Protein AF-A0A0L0TBM6-F1 (afdb_monomer_lite)

InterPro domains:
  IPR032675 Leucine-rich repeat domain superfamily [G3DSA:3.80.10.10] (43-243)

Structure (mmCIF, N/CA/C/O backbone):
data_AF-A0A0L0TBM6-F1
#
_entry.id   AF-A0A0L0TBM6-F1
#
loop_
_atom_site.group_PDB
_atom_site.id
_atom_site.type_symbol
_atom_site.label_atom_id
_atom_site.label_alt_id
_atom_site.label_comp_id
_atom_site.label_asym_id
_atom_site.label_entity_id
_atom_site.label_seq_id
_atom_site.pdbx_PDB_ins_code
_atom_site.Cartn_x
_atom_site.Cartn_y
_atom_site.Cartn_z
_atom_site.occupancy
_atom_site.B_iso_or_equiv
_atom_site.auth_seq_id
_atom_site.auth_comp_id
_atom_site.auth_asym_id
_atom_site.auth_atom_id
_atom_site.pdbx_PDB_model_num
ATOM 1 N N . MET A 1 1 ? 2.563 -22.686 -12.758 1.00 48.41 1 MET A N 1
ATOM 2 C CA . MET A 1 1 ? 3.493 -21.712 -12.159 1.00 48.41 1 MET A CA 1
ATOM 3 C C . MET A 1 1 ? 4.861 -22.363 -12.140 1.00 48.41 1 MET A C 1
ATOM 5 O O . MET A 1 1 ? 4.986 -23.425 -11.545 1.00 48.41 1 MET A O 1
ATOM 9 N N . LEU A 1 2 ? 5.821 -21.807 -12.873 1.00 51.22 2 LEU A N 1
ATOM 10 C CA . LEU A 1 2 ? 7.227 -22.203 -12.790 1.00 51.22 2 LEU A CA 1
ATOM 11 C C . LEU A 1 2 ? 7.949 -21.110 -12.002 1.00 51.22 2 LEU A C 1
ATOM 13 O O . LEU A 1 2 ? 7.733 -19.932 -12.288 1.00 51.22 2 LEU A O 1
ATOM 17 N N . VAL A 1 3 ? 8.743 -21.514 -11.013 1.00 52.44 3 VAL A N 1
ATOM 18 C CA . VAL A 1 3 ? 9.575 -20.626 -10.197 1.00 52.44 3 VAL A CA 1
ATOM 19 C C . VAL A 1 3 ? 11.022 -21.005 -10.469 1.00 52.44 3 VAL A C 1
ATOM 21 O O . VAL A 1 3 ? 11.390 -22.169 -10.312 1.00 52.44 3 VAL A O 1
ATOM 24 N N . PHE A 1 4 ? 11.818 -20.034 -10.903 1.00 52.41 4 PHE A N 1
ATOM 25 C CA . PHE A 1 4 ? 13.262 -20.178 -11.045 1.00 52.41 4 PHE A CA 1
ATOM 26 C C . PHE A 1 4 ? 13.942 -19.273 -10.022 1.00 52.41 4 PHE A C 1
ATOM 28 O O . PHE A 1 4 ? 13.720 -18.063 -10.040 1.00 52.41 4 PHE A O 1
ATOM 35 N N . GLU A 1 5 ? 14.759 -19.867 -9.155 1.00 48.47 5 GLU A N 1
ATOM 36 C CA . GLU A 1 5 ? 15.674 -19.161 -8.257 1.00 48.47 5 GLU A CA 1
ATOM 37 C C . GLU A 1 5 ? 17.084 -19.311 -8.830 1.00 48.47 5 GLU A C 1
ATOM 39 O O . GLU A 1 5 ? 17.625 -20.415 -8.882 1.00 48.47 5 GLU A O 1
ATOM 44 N N . TYR A 1 6 ? 17.655 -18.219 -9.338 1.00 51.78 6 TYR A N 1
ATOM 45 C CA . TYR A 1 6 ? 19.003 -18.208 -9.905 1.00 51.78 6 TYR A CA 1
ATOM 46 C C . TYR A 1 6 ? 19.791 -17.007 -9.387 1.00 51.78 6 TYR A C 1
ATOM 48 O O . TYR A 1 6 ? 19.304 -15.879 -9.394 1.00 51.78 6 TYR A O 1
ATOM 56 N N . CYS A 1 7 ? 21.046 -17.262 -9.015 1.00 46.84 7 CYS A N 1
ATOM 57 C CA . CYS A 1 7 ? 21.982 -16.257 -8.501 1.00 46.84 7 CYS A CA 1
ATOM 58 C C . CYS A 1 7 ? 22.662 -15.414 -9.600 1.00 46.84 7 CYS A C 1
ATOM 60 O O . CYS A 1 7 ? 23.565 -14.634 -9.315 1.00 46.84 7 CYS A O 1
ATOM 62 N N . SER A 1 8 ? 22.319 -15.619 -10.879 1.00 56.88 8 SER A N 1
ATOM 63 C CA . SER A 1 8 ? 22.890 -14.858 -11.996 1.00 56.88 8 SER A CA 1
ATOM 64 C C . SER A 1 8 ? 21.999 -14.917 -13.237 1.00 56.88 8 SER A C 1
ATOM 66 O O . SER A 1 8 ? 21.411 -15.953 -13.543 1.00 56.88 8 SER A O 1
ATOM 68 N N . ILE A 1 9 ? 21.964 -13.820 -14.002 1.00 59.25 9 ILE A N 1
ATOM 69 C CA . ILE A 1 9 ? 21.277 -13.730 -15.305 1.00 59.25 9 ILE A CA 1
ATOM 70 C C . ILE A 1 9 ? 21.987 -14.573 -16.377 1.00 59.25 9 ILE A C 1
ATOM 72 O O . ILE A 1 9 ? 21.381 -14.963 -17.377 1.00 59.25 9 ILE A O 1
ATOM 76 N N . LYS A 1 10 ? 23.266 -14.913 -16.169 1.00 60.34 10 LYS A N 1
ATOM 77 C CA . LYS A 1 10 ? 24.057 -15.704 -17.115 1.00 60.34 10 LYS A CA 1
ATOM 78 C C . LYS A 1 10 ? 23.484 -17.118 -17.266 1.00 60.34 10 LYS A C 1
ATOM 80 O O . LYS A 1 10 ? 23.507 -17.905 -16.325 1.00 60.34 10 LYS A O 1
ATOM 85 N N . GLY A 1 11 ? 23.028 -17.455 -18.474 1.00 62.00 11 GLY A N 1
ATOM 86 C CA . GLY A 1 11 ? 22.450 -18.761 -18.801 1.00 62.00 11 GLY A CA 1
ATOM 87 C C . GLY A 1 11 ? 20.940 -18.857 -18.567 1.00 62.00 11 GLY A C 1
ATOM 88 O O . GLY A 1 11 ? 20.341 -19.855 -18.966 1.00 62.00 11 GLY A O 1
ATOM 89 N N . MET A 1 12 ? 20.306 -17.832 -17.984 1.00 70.31 12 MET A N 1
ATOM 90 C CA . MET A 1 12 ? 18.846 -17.777 -17.873 1.00 70.31 12 MET A CA 1
ATOM 91 C C . MET A 1 12 ? 18.194 -17.648 -19.256 1.00 70.31 12 MET A C 1
ATOM 93 O O . MET A 1 12 ? 17.158 -18.248 -19.509 1.00 70.31 12 MET A O 1
ATOM 97 N N . ASP A 1 13 ? 18.830 -16.936 -20.183 1.00 65.06 13 ASP A N 1
ATOM 98 C CA . ASP A 1 13 ? 18.429 -16.850 -21.589 1.00 65.06 13 ASP A CA 1
ATOM 99 C C . ASP A 1 13 ? 18.342 -18.234 -22.262 1.00 65.06 13 ASP A C 1
ATOM 101 O O . ASP A 1 13 ? 17.393 -18.519 -22.995 1.00 65.06 13 ASP A O 1
ATOM 105 N N . LEU A 1 14 ? 19.280 -19.136 -21.953 1.00 68.50 14 LEU A N 1
ATOM 106 C CA . LEU A 1 14 ? 19.265 -20.517 -22.442 1.00 68.50 14 LEU A CA 1
ATOM 107 C C . LEU A 1 14 ? 18.136 -21.337 -21.807 1.00 68.50 14 LEU A C 1
ATOM 109 O O . LEU A 1 14 ? 17.474 -22.106 -22.506 1.00 68.50 14 LEU A O 1
ATOM 113 N N . VAL A 1 15 ? 17.890 -21.161 -20.504 1.00 71.81 15 VAL A N 1
ATOM 114 C CA . VAL A 1 15 ? 16.772 -21.811 -19.794 1.00 71.81 15 VAL A CA 1
ATOM 115 C C . VAL A 1 15 ? 15.441 -21.374 -20.401 1.00 71.81 15 VAL A C 1
ATOM 117 O O . VAL A 1 15 ? 14.616 -22.214 -20.753 1.00 71.81 15 VAL A O 1
ATOM 120 N N . MET A 1 16 ? 15.259 -20.070 -20.598 1.00 71.69 16 MET A N 1
ATOM 121 C CA . MET A 1 16 ? 14.070 -19.483 -21.213 1.00 71.69 16 MET A CA 1
ATOM 122 C C . MET A 1 16 ? 13.870 -19.948 -22.654 1.00 71.69 16 MET A C 1
ATOM 124 O O . MET A 1 16 ? 12.756 -20.301 -23.038 1.00 71.69 16 MET A O 1
ATOM 128 N N . ALA A 1 17 ? 14.946 -20.022 -23.441 1.00 69.81 17 ALA A N 1
ATOM 129 C CA . ALA A 1 17 ? 14.896 -20.538 -24.805 1.00 69.81 17 ALA A CA 1
ATOM 130 C C . ALA A 1 17 ? 14.509 -22.027 -24.867 1.00 69.81 17 ALA A C 1
ATOM 132 O O . ALA A 1 17 ? 13.916 -22.458 -25.860 1.00 69.81 17 ALA A O 1
ATOM 133 N N . ALA A 1 18 ? 14.830 -22.800 -23.824 1.00 74.50 18 ALA A N 1
ATOM 134 C CA . ALA A 1 18 ? 14.464 -24.207 -23.695 1.00 74.50 18 ALA A CA 1
ATOM 135 C C . ALA A 1 18 ? 13.024 -24.421 -23.194 1.00 74.50 18 ALA A C 1
ATOM 137 O O . ALA A 1 18 ? 12.505 -25.537 -23.301 1.00 74.50 18 ALA A O 1
ATOM 138 N N . LEU A 1 19 ? 12.357 -23.383 -22.670 1.00 71.69 19 LEU A N 1
ATOM 139 C CA . LEU A 1 19 ? 10.965 -23.493 -22.247 1.00 71.69 19 LEU A CA 1
ATOM 140 C C . LEU A 1 19 ? 10.043 -23.732 -23.454 1.00 71.69 19 LEU A C 1
ATOM 142 O O . LEU A 1 19 ? 10.207 -23.108 -24.511 1.00 71.69 19 LEU A O 1
ATOM 146 N N . PRO A 1 20 ? 9.021 -24.597 -23.315 1.00 65.25 20 PRO A N 1
ATOM 147 C CA . PRO A 1 20 ? 8.015 -24.762 -24.350 1.00 65.25 20 PRO A CA 1
ATOM 148 C C . PRO A 1 20 ? 7.357 -23.424 -24.694 1.00 65.25 20 PRO A C 1
ATOM 150 O O . PRO A 1 20 ? 6.935 -22.669 -23.819 1.00 65.25 20 PRO A O 1
ATOM 153 N N . ARG A 1 21 ? 7.229 -23.148 -25.996 1.00 67.88 21 ARG A N 1
ATOM 154 C CA . ARG A 1 21 ? 6.683 -21.879 -26.511 1.00 67.88 21 ARG A CA 1
ATOM 155 C C . ARG A 1 21 ? 5.186 -21.683 -26.227 1.00 67.88 21 ARG A C 1
ATOM 157 O O . ARG A 1 21 ? 4.653 -20.617 -26.515 1.00 67.88 21 ARG A O 1
ATOM 164 N N . LEU A 1 22 ? 4.514 -22.719 -25.726 1.00 63.31 22 LEU A N 1
ATOM 165 C CA . LEU A 1 22 ? 3.082 -22.779 -25.459 1.00 63.31 22 LEU A CA 1
ATOM 166 C C . LEU A 1 22 ? 2.844 -23.445 -24.098 1.00 63.31 22 LEU A C 1
ATOM 168 O O . LEU A 1 22 ? 3.589 -24.341 -23.707 1.00 63.31 22 LEU A O 1
ATOM 172 N N . GLY A 1 23 ? 1.769 -23.046 -23.412 1.00 61.91 23 GLY A N 1
ATOM 173 C CA . GLY A 1 23 ? 1.310 -23.687 -22.172 1.00 61.91 23 GLY A CA 1
ATOM 174 C C . GLY A 1 23 ? 1.708 -22.986 -20.868 1.00 61.91 23 GLY A C 1
ATOM 175 O O . GLY A 1 23 ? 1.281 -23.431 -19.806 1.00 61.91 23 GLY A O 1
ATOM 176 N N . PHE A 1 24 ? 2.450 -21.872 -20.929 1.00 63.72 24 PHE A N 1
ATOM 177 C CA . PHE A 1 24 ? 2.875 -21.101 -19.750 1.00 63.72 24 PHE A CA 1
ATOM 178 C C . PHE A 1 24 ? 2.428 -19.634 -19.842 1.00 63.72 24 PHE A C 1
ATOM 180 O O . PHE A 1 24 ? 3.189 -18.801 -20.332 1.00 63.72 24 PHE A O 1
ATOM 187 N N . PRO A 1 25 ? 1.201 -19.304 -19.391 1.00 57.47 25 PRO A N 1
ATOM 188 C CA . PRO A 1 25 ? 0.717 -17.922 -19.380 1.00 57.47 25 PRO A CA 1
ATOM 189 C C . PRO A 1 25 ? 1.384 -17.055 -18.300 1.00 57.47 25 PRO A C 1
ATOM 191 O O . PRO A 1 25 ? 1.466 -15.842 -18.457 1.00 57.47 25 PRO A O 1
ATOM 194 N N . TYR A 1 26 ? 1.908 -17.667 -17.232 1.00 59.25 26 TYR A N 1
ATOM 195 C CA . TYR A 1 26 ? 2.520 -16.970 -16.097 1.00 59.25 26 TYR A CA 1
ATOM 196 C C . TYR A 1 26 ? 3.914 -17.520 -15.813 1.00 59.25 26 TYR A C 1
ATOM 198 O O . TYR A 1 26 ? 4.077 -18.740 -15.672 1.00 59.25 26 TYR A O 1
ATOM 206 N N . LEU A 1 27 ? 4.890 -16.625 -15.676 1.00 64.44 27 LEU A N 1
ATOM 207 C CA . LEU A 1 27 ? 6.264 -16.965 -15.337 1.00 64.44 27 LEU A CA 1
ATOM 208 C C . LEU A 1 27 ? 6.744 -16.105 -14.166 1.00 64.44 27 LEU A C 1
ATOM 210 O O . LEU A 1 27 ? 6.688 -14.880 -14.220 1.00 64.44 27 LEU A O 1
ATOM 214 N N . HIS A 1 28 ? 7.217 -16.759 -13.108 1.00 60.81 28 HIS A N 1
ATOM 215 C CA . HIS A 1 28 ? 7.791 -16.086 -11.950 1.00 60.81 28 HIS A CA 1
ATOM 216 C C . HIS A 1 28 ? 9.311 -16.240 -11.992 1.00 60.81 28 HIS A C 1
ATOM 218 O O . HIS A 1 28 ? 9.820 -17.365 -11.983 1.00 60.81 28 HIS A O 1
ATOM 224 N N . LEU A 1 29 ? 10.029 -15.121 -12.054 1.00 63.00 29 LEU A N 1
ATOM 225 C CA . LEU A 1 29 ? 11.472 -15.099 -12.240 1.00 63.00 29 LEU A CA 1
ATOM 226 C C . LEU A 1 29 ? 12.130 -14.378 -11.064 1.00 63.00 29 LEU A C 1
ATOM 228 O O . LEU A 1 29 ? 12.030 -13.163 -10.933 1.00 63.00 29 LEU A O 1
ATOM 232 N N . VAL A 1 30 ? 12.840 -15.110 -10.214 1.00 59.47 30 VAL A N 1
ATOM 233 C CA . VAL A 1 30 ? 13.646 -14.480 -9.166 1.00 59.47 30 VAL A CA 1
ATOM 234 C C . VAL A 1 30 ? 15.040 -14.258 -9.740 1.00 59.47 30 VAL A C 1
ATOM 236 O O . VAL A 1 30 ? 15.754 -15.2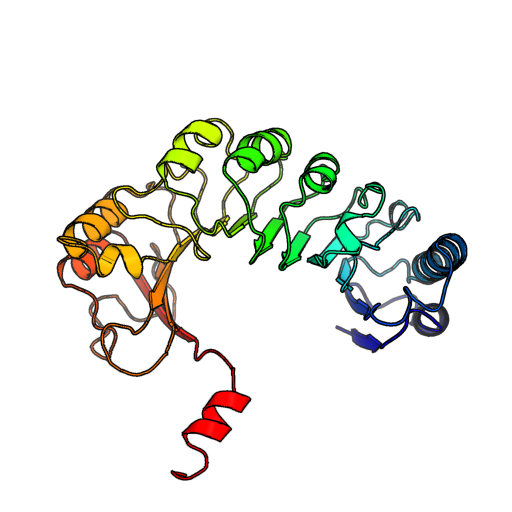23 -10.020 1.00 59.47 30 VAL A O 1
ATOM 239 N N . LEU A 1 31 ? 15.401 -12.994 -9.978 1.00 61.19 31 LEU A N 1
ATOM 240 C CA . LEU A 1 31 ? 16.713 -12.610 -10.494 1.00 61.19 31 LEU A CA 1
ATOM 241 C C . LEU A 1 31 ? 17.537 -11.982 -9.380 1.00 61.19 31 LEU A C 1
ATOM 243 O O . LEU A 1 31 ? 17.470 -10.780 -9.145 1.00 61.19 31 LEU A O 1
ATOM 247 N N . ASP A 1 32 ? 18.368 -12.781 -8.725 1.00 58.16 32 ASP A N 1
ATOM 248 C CA . ASP A 1 32 ? 19.324 -12.205 -7.793 1.00 58.16 32 ASP A CA 1
ATOM 249 C C . ASP A 1 32 ? 20.504 -11.589 -8.569 1.00 58.16 32 ASP A C 1
ATOM 251 O O . ASP A 1 32 ? 21.185 -12.256 -9.354 1.00 58.16 32 ASP A O 1
ATOM 255 N N . THR A 1 33 ? 20.701 -10.279 -8.403 1.00 58.31 33 THR A N 1
ATOM 256 C CA . THR A 1 33 ? 21.711 -9.490 -9.124 1.00 58.31 33 THR A CA 1
ATOM 257 C C . THR A 1 33 ? 22.875 -9.043 -8.239 1.00 58.31 33 THR A C 1
ATOM 259 O O . THR A 1 33 ? 23.639 -8.174 -8.666 1.00 58.31 33 THR A O 1
ATOM 262 N N . PHE A 1 34 ? 23.011 -9.587 -7.022 1.00 54.38 34 PHE A N 1
ATOM 263 C CA . PHE A 1 34 ? 23.975 -9.126 -6.011 1.00 54.38 34 PHE A CA 1
ATOM 264 C C . PHE A 1 34 ? 25.426 -9.055 -6.531 1.00 54.38 34 PHE A C 1
ATOM 266 O O . PHE A 1 34 ? 26.105 -8.047 -6.346 1.00 54.38 34 PHE A O 1
ATOM 273 N N . ASP A 1 35 ? 25.867 -10.073 -7.276 1.00 51.31 35 ASP A N 1
ATOM 274 C CA . ASP A 1 35 ? 27.268 -10.231 -7.706 1.00 51.31 35 ASP A CA 1
ATOM 275 C C . ASP A 1 35 ? 27.592 -9.634 -9.091 1.00 51.31 35 ASP A C 1
ATOM 277 O O . ASP A 1 35 ? 28.742 -9.660 -9.545 1.00 51.31 35 ASP A O 1
ATOM 281 N N . MET A 1 36 ? 26.597 -9.094 -9.807 1.00 53.69 36 MET A N 1
ATOM 282 C CA . MET A 1 36 ? 26.816 -8.593 -11.171 1.00 53.69 36 MET A CA 1
ATOM 283 C C . MET A 1 36 ? 27.434 -7.195 -11.223 1.00 53.69 36 MET A C 1
ATOM 285 O O . MET A 1 36 ? 28.090 -6.870 -12.214 1.00 53.69 36 MET A O 1
ATOM 289 N N . GLN A 1 37 ? 27.290 -6.392 -10.164 1.00 53.28 37 GLN A N 1
ATOM 290 C CA . GLN A 1 37 ? 27.812 -5.021 -10.138 1.00 53.28 37 GLN A CA 1
ATOM 291 C C . GLN A 1 37 ? 29.340 -4.950 -10.182 1.00 53.28 37 GLN A C 1
ATOM 293 O O . GLN A 1 37 ? 29.884 -4.055 -10.824 1.00 53.28 37 GLN A O 1
ATOM 298 N N . ASP A 1 38 ? 30.022 -5.890 -9.531 1.00 53.97 38 ASP A N 1
ATOM 299 C CA . ASP A 1 38 ? 31.486 -5.895 -9.471 1.00 53.97 38 ASP A CA 1
ATOM 300 C C . ASP A 1 38 ? 32.115 -6.678 -10.642 1.00 53.97 38 ASP A C 1
ATOM 302 O O . ASP A 1 38 ? 33.328 -6.623 -10.848 1.00 53.97 38 ASP A O 1
ATOM 306 N N . SER A 1 39 ? 31.293 -7.377 -11.436 1.00 58.78 39 SER A N 1
ATOM 307 C CA . SER A 1 39 ? 31.748 -8.367 -12.423 1.00 58.78 39 SER A CA 1
ATOM 308 C C . SER A 1 39 ? 31.484 -7.994 -13.887 1.00 58.78 39 SER A C 1
ATOM 310 O O . SER A 1 39 ? 32.106 -8.590 -14.766 1.00 58.78 39 SER A O 1
ATOM 312 N N . PHE A 1 40 ? 30.582 -7.044 -14.172 1.00 62.25 40 PHE A N 1
ATOM 313 C CA . PHE A 1 40 ? 30.169 -6.696 -15.541 1.00 62.25 40 PHE A CA 1
ATOM 314 C C . PHE A 1 40 ? 29.997 -5.189 -15.736 1.00 62.25 40 PHE A C 1
ATOM 316 O O . PHE A 1 40 ? 29.489 -4.487 -14.861 1.00 62.25 40 PHE A O 1
ATOM 323 N N . THR A 1 41 ? 30.355 -4.691 -16.917 1.00 66.88 41 THR A N 1
ATOM 324 C CA . THR A 1 41 ? 30.067 -3.313 -17.342 1.00 66.88 41 THR A CA 1
ATOM 325 C C . THR A 1 41 ? 28.567 -3.095 -17.585 1.00 66.88 41 THR A C 1
ATOM 327 O O . THR A 1 41 ? 27.820 -4.041 -17.826 1.00 66.88 41 THR A O 1
ATOM 330 N N . ILE A 1 42 ? 28.112 -1.834 -17.577 1.00 64.12 42 ILE A N 1
ATOM 331 C CA . ILE A 1 42 ? 26.711 -1.468 -17.883 1.00 64.12 42 ILE A CA 1
ATOM 332 C C . ILE A 1 42 ? 26.278 -2.017 -19.254 1.00 64.12 42 ILE A C 1
ATOM 334 O O . ILE A 1 42 ? 25.168 -2.515 -19.403 1.00 64.12 42 ILE A O 1
ATOM 338 N N . GLU A 1 43 ? 27.168 -1.955 -20.244 1.00 64.75 43 GLU A N 1
ATOM 339 C CA . GLU A 1 43 ? 26.913 -2.404 -21.618 1.00 64.75 43 GLU A CA 1
ATOM 340 C C . GLU A 1 43 ? 26.750 -3.929 -21.706 1.00 64.75 43 GLU A C 1
ATOM 342 O O . GLU A 1 43 ? 25.866 -4.423 -22.406 1.00 64.75 43 GLU A O 1
ATOM 347 N N . GLU A 1 44 ? 27.563 -4.684 -20.962 1.00 67.81 44 GLU A N 1
ATOM 348 C CA . GLU A 1 44 ? 27.437 -6.142 -20.859 1.00 67.81 44 GLU A CA 1
ATOM 349 C C . GLU A 1 44 ? 26.138 -6.544 -20.155 1.00 67.81 44 GLU A C 1
ATOM 351 O O . GLU A 1 44 ? 25.451 -7.463 -20.603 1.00 67.81 44 GLU A O 1
ATOM 356 N N . GLN A 1 45 ? 25.760 -5.822 -19.099 1.00 63.94 45 GLN A N 1
ATOM 357 C CA . GLN A 1 45 ? 24.500 -6.045 -18.389 1.00 63.94 45 GLN A CA 1
ATOM 358 C C . GLN A 1 45 ? 23.287 -5.753 -19.292 1.00 63.94 45 GLN A C 1
ATOM 360 O O . GLN A 1 45 ? 22.374 -6.579 -19.377 1.00 63.94 45 GLN A O 1
ATOM 365 N N . ASP A 1 46 ? 23.302 -4.642 -20.039 1.00 64.12 46 ASP A N 1
ATOM 366 C CA . ASP A 1 46 ? 22.260 -4.299 -21.018 1.00 64.12 46 ASP A CA 1
ATOM 367 C C . ASP A 1 46 ? 22.124 -5.388 -22.101 1.00 64.12 46 ASP A C 1
ATOM 369 O O . ASP A 1 46 ? 21.011 -5.793 -22.455 1.00 64.12 46 ASP A O 1
ATOM 373 N N . ALA A 1 47 ? 23.248 -5.914 -22.600 1.00 68.12 47 ALA A N 1
ATOM 374 C CA . ALA A 1 47 ? 23.256 -6.985 -23.593 1.00 68.12 47 ALA A CA 1
ATOM 375 C C . ALA A 1 47 ? 22.686 -8.307 -23.046 1.00 68.12 47 ALA A C 1
ATOM 377 O O . ALA A 1 47 ? 21.892 -8.960 -23.730 1.00 68.12 47 ALA A O 1
ATOM 378 N N . MET A 1 48 ? 23.035 -8.687 -21.813 1.00 71.12 48 MET A N 1
ATOM 379 C CA . MET A 1 48 ? 22.493 -9.882 -21.153 1.00 71.12 48 MET A CA 1
ATOM 380 C C . MET A 1 48 ? 20.977 -9.776 -20.945 1.00 71.12 48 MET A C 1
ATOM 382 O O . MET A 1 48 ? 20.242 -10.729 -21.208 1.00 71.12 48 MET A O 1
ATOM 386 N N . MET A 1 49 ? 20.484 -8.598 -20.558 1.00 68.00 49 MET A N 1
ATOM 387 C CA . MET A 1 49 ? 19.046 -8.350 -20.424 1.00 68.00 49 MET A CA 1
ATOM 388 C C . MET A 1 49 ? 18.318 -8.373 -21.763 1.00 68.00 49 MET A C 1
ATOM 390 O O . MET A 1 49 ? 17.205 -8.895 -21.850 1.00 68.00 49 MET A O 1
ATOM 394 N N . ALA A 1 50 ? 18.942 -7.849 -22.820 1.00 66.50 50 ALA A N 1
ATOM 395 C CA . ALA A 1 50 ? 18.405 -7.929 -24.174 1.00 66.50 50 ALA A CA 1
ATOM 396 C C . ALA A 1 50 ? 18.237 -9.375 -24.641 1.00 66.50 50 ALA A C 1
ATOM 398 O O . ALA A 1 50 ? 17.202 -9.734 -25.206 1.00 66.50 50 ALA A O 1
ATOM 399 N N . GLN A 1 51 ? 19.225 -10.220 -24.363 1.00 70.81 51 GLN A N 1
ATOM 400 C CA . GLN A 1 51 ? 19.160 -11.647 -24.664 1.00 70.81 51 GLN A CA 1
ATOM 401 C C . GLN A 1 51 ? 18.059 -12.344 -23.861 1.00 70.81 51 GLN A C 1
ATOM 403 O O . GLN A 1 51 ? 17.247 -13.063 -24.445 1.00 70.81 51 GLN A O 1
ATOM 408 N N . LEU A 1 52 ? 17.964 -12.062 -22.559 1.00 73.19 52 LEU A N 1
ATOM 409 C CA . LEU A 1 52 ? 16.916 -12.611 -21.704 1.00 73.19 52 LEU A CA 1
ATOM 410 C C . LEU A 1 52 ? 15.514 -12.216 -22.194 1.00 73.19 52 LEU A C 1
ATOM 412 O O . LEU A 1 52 ? 14.660 -13.083 -22.367 1.00 73.19 52 LEU A O 1
ATOM 416 N N . ALA A 1 53 ? 15.281 -10.938 -22.493 1.00 69.88 53 ALA A N 1
ATOM 417 C CA . ALA A 1 53 ? 13.993 -10.467 -22.999 1.00 69.88 53 ALA A CA 1
ATOM 418 C C . ALA A 1 53 ? 13.600 -11.155 -24.318 1.00 69.88 53 ALA A C 1
ATOM 420 O O . ALA A 1 53 ? 12.465 -11.603 -24.466 1.00 69.88 53 ALA A O 1
ATOM 421 N N . ASN A 1 54 ? 14.547 -11.306 -25.250 1.00 69.38 54 ASN A N 1
ATOM 422 C CA . ASN A 1 54 ? 14.315 -11.980 -26.532 1.00 69.38 54 ASN A CA 1
ATOM 423 C C . ASN A 1 54 ? 14.082 -13.495 -26.392 1.00 69.38 54 ASN A C 1
ATOM 425 O O . ASN A 1 54 ? 13.482 -14.119 -27.269 1.00 69.38 54 ASN A O 1
ATOM 429 N N . SER A 1 55 ? 14.566 -14.103 -25.309 1.00 72.00 55 SER A N 1
ATOM 430 C CA . SER A 1 55 ? 14.393 -15.533 -25.045 1.00 72.00 55 SER A CA 1
ATOM 431 C C . SER A 1 55 ? 13.014 -15.890 -24.474 1.00 72.00 55 SER A C 1
ATOM 433 O O . SER A 1 55 ? 12.620 -17.056 -24.545 1.00 72.00 55 SER A O 1
ATOM 435 N N . LEU A 1 56 ? 12.255 -14.907 -23.971 1.00 72.12 56 LEU A N 1
ATOM 436 C CA . LEU A 1 56 ? 10.939 -15.132 -23.374 1.00 72.12 56 LEU A CA 1
ATOM 437 C C . LEU A 1 56 ? 9.950 -15.750 -24.384 1.00 72.12 56 LEU A C 1
ATOM 439 O O . LEU A 1 56 ? 9.810 -15.261 -25.511 1.00 72.12 56 LEU A O 1
ATOM 443 N N . PRO A 1 57 ? 9.212 -16.812 -24.010 1.00 67.50 57 PRO A N 1
ATOM 444 C CA . PRO A 1 57 ? 8.141 -17.335 -24.848 1.00 67.50 57 PRO A CA 1
ATOM 445 C C . PRO A 1 57 ? 7.029 -16.297 -25.062 1.00 67.50 57 PRO A C 1
ATOM 447 O O . PRO A 1 57 ? 6.556 -15.687 -24.108 1.00 67.50 57 PRO A O 1
ATOM 450 N N . HIS A 1 58 ? 6.528 -16.160 -26.296 1.00 67.19 58 HIS A N 1
ATOM 451 C CA . HIS A 1 58 ? 5.419 -15.244 -26.612 1.00 67.19 58 HIS A CA 1
ATOM 452 C C . HIS A 1 58 ? 4.117 -15.553 -25.856 1.00 67.19 58 HIS A C 1
ATOM 454 O O . HIS A 1 58 ? 3.239 -14.699 -25.779 1.00 67.19 58 HIS A O 1
ATOM 460 N N . SER A 1 59 ? 3.968 -16.769 -25.322 1.00 63.47 59 SER A N 1
ATOM 461 C CA . SER A 1 59 ? 2.818 -17.146 -24.501 1.00 63.47 59 SER A CA 1
ATOM 462 C C . SER A 1 59 ? 2.864 -16.581 -23.082 1.00 63.47 59 SER A C 1
ATOM 464 O O . SER A 1 59 ? 1.849 -16.666 -22.396 1.00 63.47 59 SER A O 1
ATOM 466 N N . VAL A 1 60 ? 4.010 -16.066 -22.620 1.00 65.62 60 VAL A N 1
ATOM 467 C CA . VAL A 1 60 ? 4.140 -15.488 -21.277 1.00 65.62 60 VAL A CA 1
ATOM 468 C C . VAL A 1 60 ? 3.454 -14.127 -21.259 1.00 65.62 60 VAL A C 1
ATOM 470 O O . VAL A 1 60 ? 3.802 -13.230 -22.023 1.00 65.62 60 VAL A O 1
ATOM 473 N N . GLN A 1 61 ? 2.472 -13.989 -20.374 1.00 63.22 61 GLN A N 1
ATOM 474 C CA . GLN A 1 61 ? 1.660 -12.783 -20.217 1.00 63.22 61 GLN A CA 1
ATOM 475 C C . GLN A 1 61 ? 2.028 -11.995 -18.958 1.00 63.22 61 GLN A C 1
ATOM 477 O O . GLN A 1 61 ? 1.701 -10.819 -18.879 1.00 63.22 61 GLN A O 1
ATOM 482 N N . SER A 1 62 ? 2.724 -12.610 -17.997 1.00 63.84 62 SER A N 1
ATOM 483 C CA . SER A 1 62 ? 3.141 -11.966 -16.748 1.00 63.84 62 SER A CA 1
ATOM 484 C C . SER A 1 62 ? 4.553 -12.385 -16.353 1.00 63.84 62 SER A C 1
ATOM 486 O O . SER A 1 62 ? 4.871 -13.577 -16.420 1.00 63.84 62 SER A O 1
ATOM 488 N N . LEU A 1 63 ? 5.355 -11.417 -15.907 1.00 69.19 63 LEU A N 1
ATOM 489 C CA . LEU A 1 63 ? 6.707 -11.592 -15.383 1.00 69.19 63 LEU A CA 1
ATOM 490 C C . LEU A 1 63 ? 6.829 -10.889 -14.027 1.00 69.19 63 LEU A C 1
ATOM 492 O O . LEU A 1 63 ? 6.734 -9.667 -13.960 1.00 69.19 63 LEU A O 1
ATOM 496 N N . ALA A 1 64 ? 7.073 -11.657 -12.970 1.00 65.81 64 ALA A N 1
ATOM 497 C CA . ALA A 1 64 ? 7.453 -11.115 -11.666 1.00 65.81 64 ALA A CA 1
ATOM 498 C C . ALA A 1 64 ? 8.977 -11.111 -11.536 1.00 65.81 64 ALA A C 1
ATOM 500 O O . ALA A 1 64 ? 9.597 -12.106 -11.919 1.00 65.81 64 ALA A O 1
ATOM 501 N N . VAL A 1 65 ? 9.554 -10.028 -11.008 1.00 68.50 65 VAL A N 1
ATOM 502 C CA . VAL A 1 65 ? 10.996 -9.885 -10.801 1.00 68.50 65 VAL A CA 1
ATOM 503 C C . VAL A 1 65 ? 11.328 -9.310 -9.434 1.00 68.50 65 VAL A C 1
ATOM 505 O O . VAL A 1 65 ? 10.870 -8.232 -9.078 1.00 68.50 65 VAL A O 1
ATOM 508 N N . PHE A 1 66 ? 12.194 -10.001 -8.705 1.00 66.94 66 PHE A N 1
ATOM 509 C CA . PHE A 1 66 ? 12.837 -9.503 -7.493 1.00 66.94 66 PHE A CA 1
ATOM 510 C C . PHE A 1 66 ? 14.276 -9.106 -7.825 1.00 66.94 66 PHE A C 1
ATOM 512 O O . PHE A 1 66 ? 14.945 -9.878 -8.504 1.00 66.94 66 PHE A O 1
ATOM 519 N N . SER A 1 67 ? 14.741 -7.932 -7.387 1.00 65.06 67 SER A N 1
ATOM 520 C CA . SER A 1 67 ? 16.097 -7.438 -7.652 1.00 65.06 67 SER A CA 1
ATOM 521 C C . SER A 1 67 ? 16.652 -6.607 -6.488 1.00 65.06 67 SER A C 1
ATOM 523 O O . SER A 1 67 ? 15.946 -5.824 -5.860 1.00 65.06 67 SER A O 1
ATOM 525 N N . HIS A 1 68 ? 17.958 -6.691 -6.235 1.00 60.34 68 HIS A N 1
ATOM 526 C CA . HIS A 1 68 ? 18.655 -5.820 -5.270 1.00 60.34 68 HIS A CA 1
ATOM 527 C C . HIS A 1 68 ? 19.071 -4.473 -5.865 1.00 60.34 68 HIS A C 1
ATOM 529 O O . HIS A 1 68 ? 19.704 -3.649 -5.211 1.00 60.34 68 HIS A O 1
ATOM 535 N N . THR A 1 69 ? 18.778 -4.273 -7.147 1.00 57.47 69 THR A N 1
ATOM 536 C CA . THR A 1 69 ? 19.148 -3.077 -7.883 1.00 57.47 69 THR A CA 1
ATOM 537 C C . THR A 1 69 ? 18.029 -2.695 -8.844 1.00 57.47 69 THR A C 1
ATOM 539 O O . THR A 1 69 ? 17.364 -3.573 -9.392 1.00 57.47 69 THR A O 1
ATOM 542 N N . ILE A 1 70 ? 17.768 -1.399 -9.061 1.00 52.28 70 ILE A N 1
ATOM 543 C CA . ILE A 1 70 ? 16.769 -0.983 -10.063 1.00 52.28 70 ILE A CA 1
ATOM 544 C C . ILE A 1 70 ? 17.351 -1.257 -11.457 1.00 52.28 70 ILE A C 1
ATOM 546 O O . ILE A 1 70 ? 17.918 -0.376 -12.097 1.00 52.28 70 ILE A O 1
ATOM 550 N N . TRP A 1 71 ? 17.255 -2.504 -11.907 1.00 57.50 71 TRP A N 1
ATOM 551 C CA . TRP A 1 71 ? 17.731 -2.96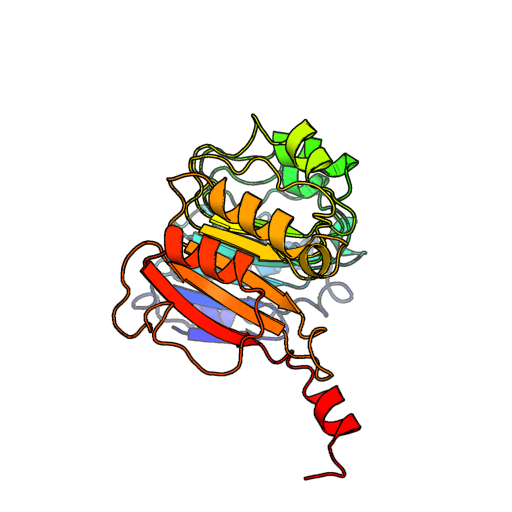0 -13.206 1.00 57.50 71 TRP A CA 1
ATOM 552 C C . TRP A 1 71 ? 16.697 -3.892 -13.816 1.00 57.50 71 TRP A C 1
ATOM 554 O O . TRP A 1 71 ? 16.841 -5.106 -13.784 1.00 57.50 71 TRP A O 1
ATOM 564 N N . LEU A 1 72 ? 15.649 -3.308 -14.393 1.00 50.56 72 LEU A N 1
ATOM 565 C CA . LEU A 1 72 ? 14.903 -3.893 -15.508 1.00 50.56 72 LEU A CA 1
ATOM 566 C C . LEU A 1 72 ? 14.466 -2.767 -16.458 1.00 50.56 72 LEU A C 1
ATOM 568 O O . LEU A 1 72 ? 14.084 -1.696 -15.994 1.00 50.56 72 LEU A O 1
ATOM 572 N N . PRO A 1 73 ? 14.598 -2.963 -17.783 1.00 49.06 73 PRO A N 1
ATOM 573 C CA . PRO A 1 73 ? 15.758 -2.456 -18.522 1.00 49.06 73 PRO A CA 1
ATOM 574 C C . PRO A 1 73 ? 15.373 -1.544 -19.699 1.00 49.06 73 PRO A C 1
ATOM 576 O O . PRO A 1 73 ? 14.231 -1.521 -20.150 1.00 49.06 73 PRO A O 1
ATOM 579 N N . ARG A 1 74 ? 16.383 -0.900 -20.301 1.00 46.72 74 ARG A N 1
ATOM 580 C CA . ARG A 1 74 ? 16.363 -0.215 -21.616 1.00 46.72 74 ARG A CA 1
ATOM 581 C C . ARG A 1 74 ? 15.987 -1.114 -22.817 1.00 46.72 74 ARG A C 1
ATOM 583 O O . ARG A 1 74 ? 16.252 -0.768 -23.965 1.00 46.72 74 ARG A O 1
ATOM 590 N N . VAL A 1 75 ? 15.398 -2.280 -22.585 1.00 39.94 75 VAL A N 1
ATOM 591 C CA . VAL A 1 75 ? 15.207 -3.344 -23.572 1.00 39.94 75 VAL A CA 1
ATOM 592 C C . VAL A 1 75 ? 13.713 -3.542 -23.824 1.00 39.94 75 VAL A C 1
ATOM 594 O O . VAL A 1 75 ? 12.932 -3.517 -22.871 1.00 39.94 75 VAL A O 1
ATOM 597 N N . PRO A 1 76 ? 13.280 -3.783 -25.075 1.00 41.97 76 PRO A N 1
ATOM 598 C CA . PRO A 1 76 ? 11.878 -3.931 -25.415 1.00 41.97 76 PRO A CA 1
ATOM 599 C C . PRO A 1 76 ? 11.282 -5.278 -24.957 1.00 41.97 76 PRO A C 1
ATOM 601 O O . PRO A 1 76 ? 10.797 -6.053 -25.776 1.00 41.97 76 PRO A O 1
ATOM 604 N N . LEU A 1 77 ? 11.154 -5.481 -23.637 1.00 45.84 77 LEU A N 1
ATOM 605 C CA . LEU A 1 77 ? 10.013 -6.231 -23.068 1.00 45.84 77 LEU A CA 1
ATOM 606 C C . LEU A 1 77 ? 8.668 -5.594 -23.500 1.00 45.84 77 LEU A C 1
ATOM 608 O O . LEU A 1 77 ? 7.616 -6.213 -23.445 1.00 45.84 77 LEU A O 1
ATOM 612 N N . VAL A 1 78 ? 8.757 -4.360 -24.007 1.00 42.59 78 VAL A N 1
ATOM 613 C CA . VAL A 1 78 ? 7.761 -3.472 -24.618 1.00 42.59 78 VAL A CA 1
ATOM 614 C C . VAL A 1 78 ? 7.048 -4.058 -25.853 1.00 42.59 78 VAL A C 1
ATOM 616 O O . VAL A 1 78 ? 6.054 -3.495 -26.299 1.00 42.59 78 VAL A O 1
ATOM 619 N N . THR A 1 79 ? 7.539 -5.149 -26.454 1.00 46.47 79 THR A N 1
ATOM 620 C CA . THR A 1 79 ? 6.964 -5.687 -27.711 1.00 46.47 79 THR A CA 1
ATOM 621 C C . THR A 1 79 ? 5.986 -6.842 -27.519 1.00 46.47 79 THR A C 1
ATOM 623 O O . THR A 1 79 ? 5.261 -7.192 -28.450 1.00 46.47 79 THR A O 1
ATOM 626 N N . THR A 1 80 ? 5.915 -7.407 -26.319 1.00 51.88 80 THR A N 1
ATOM 627 C CA . THR A 1 80 ? 4.928 -8.418 -25.936 1.00 51.88 80 THR A CA 1
ATOM 628 C C . THR A 1 80 ? 3.918 -7.795 -24.976 1.00 51.88 80 THR A C 1
ATOM 630 O O . THR A 1 80 ? 4.221 -6.847 -24.258 1.00 51.88 80 THR A O 1
ATOM 633 N N . SER A 1 81 ? 2.685 -8.299 -24.962 1.00 59.34 81 SER A N 1
ATOM 634 C CA . SER A 1 81 ? 1.618 -7.900 -24.029 1.00 59.34 81 SER A CA 1
ATOM 635 C C . SER A 1 81 ? 1.899 -8.389 -22.596 1.00 59.34 81 SER A C 1
ATOM 637 O O . SER A 1 81 ? 1.042 -9.011 -21.973 1.00 59.34 81 SER A O 1
ATOM 639 N N . LEU A 1 82 ? 3.133 -8.204 -22.130 1.00 66.12 82 LEU A N 1
ATOM 640 C CA . LEU A 1 82 ? 3.669 -8.725 -20.886 1.00 66.12 82 LEU A CA 1
ATOM 641 C C . LEU A 1 82 ? 3.408 -7.725 -19.758 1.00 66.12 82 LEU A C 1
ATOM 643 O O . LEU A 1 82 ? 3.902 -6.596 -19.785 1.00 66.12 82 LEU A O 1
ATOM 647 N N . THR A 1 83 ? 2.665 -8.167 -18.754 1.00 66.62 83 THR A N 1
ATOM 648 C CA . THR A 1 83 ? 2.512 -7.497 -17.464 1.00 66.62 83 THR A CA 1
ATOM 649 C C . THR A 1 83 ? 3.762 -7.740 -16.620 1.00 66.62 83 THR A C 1
ATOM 651 O O . THR A 1 83 ? 4.221 -8.879 -16.515 1.00 66.62 83 THR A O 1
ATOM 654 N N . ILE A 1 84 ? 4.343 -6.682 -16.054 1.00 69.00 84 ILE A N 1
ATOM 655 C CA . ILE A 1 84 ? 5.567 -6.778 -15.248 1.00 69.00 84 ILE A CA 1
ATOM 656 C C . ILE A 1 84 ? 5.261 -6.347 -13.817 1.00 69.00 84 ILE A C 1
ATOM 658 O O . ILE A 1 84 ? 4.722 -5.258 -13.599 1.00 69.00 84 ILE A O 1
ATOM 662 N N . ASP A 1 85 ? 5.671 -7.189 -12.875 1.00 68.75 85 ASP A N 1
ATOM 663 C CA . ASP A 1 85 ? 5.629 -6.932 -11.441 1.00 68.75 85 ASP A CA 1
ATOM 664 C C . ASP A 1 85 ? 7.061 -6.938 -10.914 1.00 68.75 85 ASP A C 1
ATOM 666 O O . ASP A 1 85 ? 7.825 -7.860 -11.201 1.00 68.75 85 ASP A O 1
ATOM 670 N N . MET A 1 86 ? 7.454 -5.895 -10.188 1.00 72.75 86 MET A N 1
ATOM 671 C CA . MET A 1 86 ? 8.840 -5.704 -9.778 1.00 72.75 86 MET A CA 1
ATOM 672 C C . MET A 1 86 ? 8.947 -5.382 -8.295 1.00 72.75 86 MET A C 1
ATOM 674 O O . MET A 1 86 ? 8.276 -4.480 -7.804 1.00 72.75 86 MET A O 1
ATOM 678 N N . GLU A 1 87 ? 9.853 -6.070 -7.614 1.00 72.50 87 GLU A N 1
ATOM 679 C CA . GLU A 1 87 ? 10.289 -5.779 -6.257 1.00 72.50 87 GLU A CA 1
ATOM 680 C C . GLU A 1 87 ? 11.777 -5.433 -6.261 1.00 72.50 87 GLU A C 1
ATOM 682 O O . GLU A 1 87 ? 12.595 -6.171 -6.811 1.00 72.50 87 GLU A O 1
ATOM 687 N N . VAL A 1 88 ? 12.121 -4.288 -5.672 1.00 72.00 88 VAL A N 1
ATOM 688 C CA . VAL A 1 88 ? 13.477 -3.744 -5.681 1.00 72.00 88 VAL A CA 1
ATOM 689 C C . VAL A 1 88 ? 13.912 -3.312 -4.298 1.00 72.00 88 VAL A C 1
ATOM 691 O O . VAL A 1 88 ? 13.224 -2.518 -3.665 1.00 72.00 88 VAL A O 1
ATOM 694 N N . ILE A 1 89 ? 15.093 -3.742 -3.864 1.00 71.12 89 ILE A N 1
ATOM 695 C CA . ILE A 1 89 ? 15.728 -3.208 -2.654 1.00 71.12 89 ILE A CA 1
ATOM 696 C C . ILE A 1 89 ? 16.611 -2.009 -3.034 1.00 71.12 89 ILE A C 1
ATOM 698 O O . ILE A 1 89 ? 17.507 -2.148 -3.865 1.00 71.12 89 ILE A O 1
ATOM 702 N N . LEU A 1 90 ? 16.368 -0.823 -2.460 1.00 68.56 90 LEU A N 1
ATOM 703 C CA . LEU A 1 90 ? 17.170 0.374 -2.737 1.00 68.56 90 LEU A CA 1
ATOM 704 C C . LEU A 1 90 ? 18.337 0.474 -1.753 1.00 68.56 90 LEU A C 1
ATOM 706 O O . LEU A 1 90 ? 18.191 0.913 -0.611 1.00 68.56 90 LEU A O 1
ATOM 710 N N . ASP A 1 91 ? 19.537 0.131 -2.207 1.00 64.69 91 ASP A N 1
ATOM 711 C CA . ASP A 1 91 ? 20.762 0.442 -1.474 1.00 64.69 91 ASP A CA 1
ATOM 712 C C . ASP A 1 91 ? 21.369 1.804 -1.893 1.00 64.69 91 ASP A C 1
ATOM 714 O O . ASP A 1 91 ? 20.976 2.448 -2.871 1.00 64.69 91 ASP A O 1
ATOM 718 N N . SER A 1 92 ? 22.387 2.266 -1.166 1.00 57.56 92 SER A N 1
ATOM 719 C CA . SER A 1 92 ? 23.062 3.539 -1.472 1.00 57.56 92 SER A CA 1
ATOM 720 C C . SER A 1 92 ? 23.782 3.590 -2.834 1.00 57.56 92 SER A C 1
ATOM 722 O O . SER A 1 92 ? 24.086 4.687 -3.313 1.00 57.56 92 SER A O 1
ATOM 724 N N . LYS A 1 93 ? 24.066 2.440 -3.461 1.00 57.69 93 LYS A N 1
ATOM 725 C CA . LYS A 1 93 ? 24.684 2.335 -4.789 1.00 57.69 93 LYS A CA 1
ATOM 726 C C . LYS A 1 93 ? 23.625 2.427 -5.893 1.00 57.69 93 LYS A C 1
ATOM 728 O O . LYS A 1 93 ? 23.868 3.091 -6.898 1.00 57.69 93 LYS A O 1
ATOM 733 N N . THR A 1 94 ? 22.436 1.862 -5.685 1.00 57.22 94 THR A N 1
ATOM 734 C CA . THR A 1 94 ? 21.318 1.870 -6.647 1.00 57.22 94 THR A CA 1
ATOM 735 C C . THR A 1 94 ? 20.769 3.266 -6.931 1.00 57.22 94 THR A C 1
ATOM 737 O O . THR A 1 94 ? 20.462 3.585 -8.075 1.00 57.22 94 THR A O 1
ATOM 740 N N . LEU A 1 95 ? 20.741 4.152 -5.931 1.00 53.72 95 LEU A N 1
ATOM 741 C CA . LEU A 1 95 ? 20.305 5.548 -6.089 1.00 53.72 95 LEU A CA 1
ATOM 742 C C . LEU A 1 95 ? 21.302 6.432 -6.859 1.00 53.72 95 LEU A C 1
ATOM 744 O O . LEU A 1 95 ? 20.947 7.529 -7.286 1.00 53.72 95 LEU A O 1
ATOM 748 N N . ARG A 1 96 ? 22.557 5.988 -7.029 1.00 48.91 96 ARG A N 1
ATOM 749 C CA . ARG A 1 96 ? 23.576 6.712 -7.818 1.00 48.91 96 ARG A CA 1
ATOM 750 C C . ARG A 1 96 ? 23.427 6.492 -9.317 1.00 48.91 96 ARG A C 1
ATOM 752 O O . ARG A 1 96 ? 24.154 7.100 -10.102 1.00 48.91 96 ARG A O 1
ATOM 759 N N . MET A 1 97 ? 22.522 5.611 -9.711 1.00 49.91 97 MET A N 1
ATOM 760 C CA . MET A 1 97 ? 22.298 5.308 -11.104 1.00 49.91 97 MET A CA 1
ATOM 761 C C . MET A 1 97 ? 21.498 6.400 -11.790 1.00 49.91 97 MET A C 1
ATOM 763 O O . MET A 1 97 ? 20.551 6.961 -11.243 1.00 49.91 97 MET A O 1
ATOM 767 N N . THR A 1 98 ? 21.889 6.690 -13.026 1.00 50.38 98 THR A N 1
ATOM 768 C CA . THR A 1 98 ? 21.125 7.566 -13.906 1.00 50.38 98 THR A CA 1
ATOM 769 C C . THR A 1 98 ? 19.715 6.985 -14.045 1.00 50.38 98 THR A C 1
ATOM 771 O O . THR A 1 98 ? 19.596 5.793 -14.337 1.00 50.38 98 THR A O 1
ATOM 774 N N . PRO A 1 99 ? 18.654 7.777 -13.818 1.00 54.22 99 PRO A N 1
ATOM 775 C CA . PRO A 1 99 ? 17.285 7.281 -13.852 1.00 54.22 99 PRO A CA 1
ATOM 776 C C . PRO A 1 99 ? 16.967 6.803 -15.278 1.00 54.22 99 PRO A C 1
ATOM 778 O O . PRO A 1 99 ? 16.791 7.600 -16.199 1.00 54.22 99 PRO A O 1
ATOM 781 N N . ASN A 1 100 ? 16.987 5.486 -15.477 1.00 58.31 100 ASN A N 1
ATOM 782 C CA . ASN A 1 100 ? 16.596 4.844 -16.726 1.00 58.31 100 ASN A CA 1
ATOM 783 C C . ASN A 1 100 ? 15.066 4.682 -16.745 1.00 58.31 100 ASN A C 1
ATOM 785 O O . ASN A 1 100 ? 14.480 4.417 -15.695 1.00 58.31 100 ASN A O 1
ATOM 789 N N . PRO A 1 101 ? 14.406 4.842 -17.907 1.00 62.84 101 PRO A N 1
ATOM 790 C CA . PRO A 1 101 ? 12.953 4.739 -18.004 1.00 62.84 101 PRO A CA 1
ATOM 791 C C . PRO A 1 101 ? 12.470 3.331 -17.632 1.00 62.84 101 PRO A C 1
ATOM 793 O O . PRO A 1 101 ? 13.028 2.339 -18.099 1.00 62.84 101 PRO A O 1
ATOM 796 N N . LEU A 1 102 ? 11.422 3.265 -16.808 1.00 72.75 102 LEU A N 1
ATOM 797 C CA . LEU A 1 102 ? 10.740 2.024 -16.446 1.00 72.75 102 LEU A CA 1
ATOM 798 C C . LEU A 1 102 ? 9.957 1.460 -17.642 1.00 72.75 102 LEU A C 1
ATOM 800 O O . LEU A 1 102 ? 9.555 2.198 -18.546 1.00 72.75 102 LEU A O 1
ATOM 804 N N . ALA A 1 103 ? 9.713 0.147 -17.639 1.00 72.25 103 ALA A N 1
ATOM 805 C CA . ALA A 1 103 ? 8.932 -0.497 -18.689 1.00 72.25 103 ALA A CA 1
ATOM 806 C C . ALA A 1 103 ? 7.501 0.087 -18.743 1.00 72.25 103 ALA A C 1
ATOM 808 O O . ALA A 1 103 ? 6.824 0.126 -17.718 1.00 72.25 103 ALA A O 1
ATOM 809 N N . PRO A 1 104 ? 6.984 0.483 -19.920 1.00 74.06 104 PRO A N 1
ATOM 810 C CA . PRO A 1 104 ? 5.665 1.106 -20.059 1.00 74.06 104 PRO A CA 1
ATOM 811 C C . PRO A 1 104 ? 4.485 0.157 -19.787 1.00 74.06 104 PRO A C 1
ATOM 813 O O . PRO A 1 104 ? 3.343 0.599 -19.856 1.00 74.06 104 PRO A O 1
ATOM 816 N N . THR A 1 105 ? 4.746 -1.130 -19.535 1.00 75.62 105 THR A N 1
ATOM 817 C CA . THR A 1 105 ? 3.758 -2.152 -19.148 1.00 75.62 105 THR A CA 1
ATOM 818 C C . THR A 1 105 ? 3.879 -2.577 -17.680 1.00 75.62 105 THR A C 1
ATOM 820 O O . THR A 1 105 ? 3.177 -3.492 -17.251 1.00 75.62 105 THR A O 1
ATOM 823 N N . LEU A 1 106 ? 4.763 -1.939 -16.903 1.00 79.31 106 LEU A N 1
ATOM 824 C CA . LEU A 1 106 ? 4.924 -2.192 -15.471 1.00 79.31 106 LEU A CA 1
ATOM 825 C C . LEU A 1 106 ? 3.625 -1.852 -14.734 1.00 79.31 106 LEU A C 1
ATOM 827 O O . LEU A 1 106 ? 3.122 -0.732 -14.841 1.00 79.31 106 LEU A O 1
ATOM 831 N N . THR A 1 107 ? 3.093 -2.812 -13.985 1.00 84.00 107 THR A N 1
ATOM 832 C CA . THR A 1 107 ? 1.821 -2.679 -13.258 1.00 84.00 107 THR A CA 1
ATOM 833 C C . THR A 1 107 ? 2.000 -2.640 -11.752 1.00 84.00 107 THR A C 1
ATOM 835 O O . THR A 1 107 ? 1.253 -1.921 -11.088 1.00 84.00 107 THR A O 1
ATOM 838 N N . HIS A 1 108 ? 2.993 -3.354 -11.221 1.00 86.44 108 HIS A N 1
ATOM 839 C CA . HIS A 1 108 ? 3.293 -3.384 -9.793 1.00 86.44 108 HIS A CA 1
ATOM 840 C C . HIS A 1 108 ? 4.764 -3.037 -9.574 1.00 86.44 108 HIS A C 1
ATOM 842 O O . HIS A 1 108 ? 5.646 -3.652 -10.173 1.00 86.44 108 HIS A O 1
ATOM 848 N N . LEU A 1 109 ? 5.022 -2.050 -8.719 1.00 87.12 109 LEU A N 1
ATOM 849 C CA . LEU A 1 109 ? 6.365 -1.656 -8.311 1.00 87.12 109 LEU A CA 1
ATOM 850 C C . LEU A 1 109 ? 6.441 -1.596 -6.789 1.00 87.12 109 LEU A C 1
ATOM 852 O O . LEU A 1 109 ? 5.755 -0.791 -6.168 1.00 87.12 109 LEU A O 1
ATOM 856 N N . VAL A 1 110 ? 7.313 -2.412 -6.216 1.00 86.19 110 VAL A N 1
ATOM 857 C CA . VAL A 1 110 ? 7.621 -2.460 -4.791 1.00 86.19 110 VAL A CA 1
ATOM 858 C C . VAL A 1 110 ? 9.061 -1.997 -4.610 1.00 86.19 110 VAL A C 1
ATOM 860 O O . VAL A 1 110 ? 9.984 -2.583 -5.170 1.00 86.19 110 VAL A O 1
ATOM 863 N N . LEU A 1 111 ? 9.266 -0.935 -3.842 1.00 84.44 111 LEU A N 1
ATOM 864 C CA . LEU A 1 111 ? 10.570 -0.393 -3.484 1.00 84.44 111 LEU A CA 1
ATOM 865 C C . LEU A 1 111 ? 10.765 -0.585 -1.986 1.00 84.44 111 LEU A C 1
ATOM 867 O O . LEU A 1 111 ? 9.984 -0.069 -1.188 1.00 84.44 111 LEU A O 1
ATOM 871 N N . LYS A 1 112 ? 11.799 -1.333 -1.611 1.00 82.25 112 LYS A N 1
ATOM 872 C CA . LYS A 1 112 ? 12.108 -1.691 -0.230 1.00 82.25 112 LYS A CA 1
ATOM 873 C C . LYS A 1 112 ? 13.407 -1.059 0.233 1.00 82.25 112 LYS A C 1
ATOM 875 O O . LYS A 1 112 ? 14.414 -1.193 -0.454 1.00 82.25 112 LYS A O 1
ATOM 880 N N . GLN A 1 113 ? 13.403 -0.498 1.441 1.00 73.31 113 GLN A N 1
ATOM 881 C CA . GLN A 1 113 ? 14.577 0.046 2.134 1.00 73.31 113 GLN A CA 1
ATOM 882 C C . GLN A 1 113 ? 15.236 1.214 1.373 1.00 73.31 113 GLN A C 1
ATOM 884 O O . GLN A 1 113 ? 15.035 1.390 0.180 1.00 73.31 113 GLN A O 1
ATOM 889 N N . GLY A 1 114 ? 16.004 2.063 2.058 1.00 74.12 114 GLY A N 1
ATOM 890 C CA . GLY A 1 114 ? 16.795 3.123 1.417 1.00 74.12 114 GLY A CA 1
ATOM 891 C C . GLY A 1 114 ? 16.216 4.539 1.513 1.00 74.12 114 GLY A C 1
ATOM 892 O O . GLY A 1 114 ? 15.311 4.824 2.298 1.00 74.12 114 GLY A O 1
ATOM 893 N N . ARG A 1 115 ? 16.817 5.473 0.762 1.00 72.62 115 ARG A N 1
ATOM 894 C CA . ARG A 1 115 ? 16.387 6.886 0.723 1.00 72.62 115 ARG A CA 1
ATOM 895 C C . ARG A 1 115 ? 15.277 7.094 -0.301 1.00 72.62 115 ARG A C 1
ATOM 897 O O . ARG A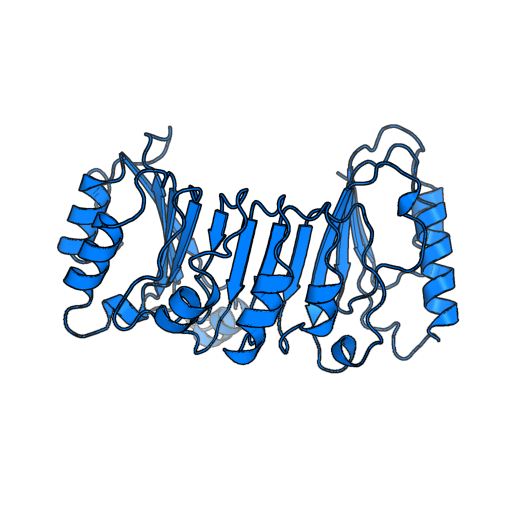 1 115 ? 15.117 6.285 -1.212 1.00 72.62 115 ARG A O 1
ATOM 904 N N . ALA A 1 116 ? 14.583 8.221 -0.179 1.00 69.88 116 ALA A N 1
ATOM 905 C CA . ALA A 1 116 ? 13.513 8.602 -1.083 1.00 69.88 116 ALA A CA 1
ATOM 906 C C . ALA A 1 116 ? 13.898 8.469 -2.577 1.00 69.88 116 ALA A C 1
ATOM 908 O O . ALA A 1 116 ? 14.906 9.033 -3.023 1.00 69.88 116 ALA A O 1
ATOM 909 N N . PRO A 1 117 ? 13.096 7.743 -3.378 1.00 75.44 117 PRO A N 1
ATOM 910 C CA . PRO A 1 117 ? 13.377 7.459 -4.780 1.00 75.44 117 PRO A CA 1
ATOM 911 C C . PRO A 1 117 ? 12.904 8.604 -5.689 1.00 75.44 117 PRO A C 1
ATOM 913 O O . PRO A 1 117 ? 12.346 8.375 -6.760 1.00 75.44 117 PRO A O 1
ATOM 916 N N . THR A 1 118 ? 13.132 9.857 -5.287 1.00 80.31 118 THR A N 1
ATOM 917 C CA . THR A 1 118 ? 12.662 11.080 -5.961 1.00 80.31 118 THR A CA 1
ATOM 918 C C . THR A 1 118 ? 12.923 11.089 -7.481 1.00 80.31 118 THR A C 1
ATOM 920 O O . THR A 1 118 ? 12.032 11.494 -8.233 1.00 80.31 118 THR A O 1
ATOM 923 N N . PRO A 1 119 ? 14.094 10.643 -7.993 1.00 76.69 119 PRO A N 1
ATOM 924 C CA . PRO A 1 119 ? 14.331 10.554 -9.437 1.00 76.69 119 PRO A CA 1
ATOM 925 C C . PRO A 1 119 ? 13.488 9.480 -10.136 1.00 76.69 119 PRO A C 1
ATOM 927 O O . PRO A 1 119 ? 13.093 9.678 -11.281 1.00 76.69 119 PRO A O 1
ATOM 930 N N . LEU A 1 120 ? 13.208 8.365 -9.459 1.00 78.12 120 LEU A N 1
ATOM 931 C CA . LEU A 1 120 ? 12.449 7.239 -10.003 1.00 78.12 120 LEU A CA 1
ATOM 932 C C . LEU A 1 120 ? 10.948 7.532 -10.047 1.00 78.12 120 LEU A C 1
ATOM 934 O O . LEU A 1 120 ? 10.289 7.156 -11.011 1.00 78.12 120 LEU A O 1
ATOM 938 N N . LEU A 1 121 ? 10.417 8.246 -9.047 1.00 84.19 121 LEU A N 1
ATOM 939 C CA . LEU A 1 121 ? 9.002 8.639 -9.010 1.00 84.19 121 LEU A CA 1
ATOM 940 C C . LEU A 1 121 ? 8.601 9.431 -10.269 1.00 84.19 121 LEU A C 1
ATOM 942 O O . LEU A 1 121 ? 7.526 9.240 -10.825 1.00 84.19 121 LEU A O 1
ATOM 946 N N . LYS A 1 122 ? 9.521 10.230 -10.818 1.00 82.00 122 LYS A N 1
ATOM 947 C CA . LYS A 1 122 ? 9.301 10.986 -12.064 1.00 82.00 122 LYS A CA 1
ATOM 948 C C . LYS A 1 122 ? 9.236 10.120 -13.327 1.00 82.00 122 LYS A C 1
ATOM 950 O O . LYS A 1 122 ? 8.911 10.638 -14.392 1.00 82.00 122 LYS A O 1
ATOM 955 N N . LEU A 1 123 ? 9.597 8.843 -13.232 1.00 81.25 123 LEU A N 1
ATOM 956 C CA . LEU A 1 123 ? 9.658 7.900 -14.348 1.00 81.25 123 LEU A CA 1
ATOM 957 C C . LEU A 1 123 ? 8.592 6.804 -14.270 1.00 81.25 123 LEU A C 1
ATOM 959 O O . LEU A 1 123 ? 8.661 5.842 -15.039 1.00 81.25 123 LEU A O 1
ATOM 963 N N . LEU A 1 124 ? 7.627 6.917 -13.353 1.00 85.94 124 LEU A N 1
ATOM 964 C CA . LEU A 1 124 ? 6.575 5.917 -13.217 1.00 85.94 124 LEU A CA 1
ATOM 965 C C . LEU A 1 124 ? 5.725 5.847 -14.504 1.00 85.94 124 LEU A C 1
ATOM 967 O O . LEU A 1 124 ? 5.256 6.877 -14.998 1.00 85.94 124 LEU A O 1
ATOM 971 N N . PRO A 1 125 ? 5.521 4.649 -15.074 1.00 85.88 125 PRO A N 1
ATOM 972 C CA . PRO A 1 125 ? 4.775 4.480 -16.314 1.00 85.88 125 PRO A CA 1
ATOM 973 C C . PRO A 1 125 ? 3.268 4.531 -16.056 1.00 85.88 125 PRO A C 1
ATOM 975 O O . PRO A 1 125 ? 2.788 4.015 -15.054 1.00 85.88 125 PRO A O 1
ATOM 978 N N . ALA A 1 126 ? 2.489 5.070 -16.998 1.00 88.69 126 ALA A N 1
ATOM 979 C CA . ALA A 1 126 ? 1.032 5.229 -16.857 1.00 88.69 126 ALA A CA 1
ATOM 980 C C . ALA A 1 126 ? 0.239 3.914 -16.663 1.00 88.69 126 ALA A C 1
ATOM 982 O O . ALA A 1 126 ? -0.938 3.953 -16.295 1.00 88.69 126 ALA A O 1
ATOM 983 N N . SER A 1 127 ? 0.864 2.764 -16.928 1.00 87.81 127 SER A N 1
ATOM 984 C CA . SER A 1 127 ? 0.324 1.424 -16.676 1.00 87.81 127 SER A CA 1
ATOM 985 C C . SER A 1 127 ? 0.344 1.015 -15.204 1.00 87.81 127 SER A C 1
ATOM 987 O O . SER A 1 127 ? -0.284 0.015 -14.867 1.00 87.81 127 SER A O 1
ATOM 989 N N . LEU A 1 128 ? 1.071 1.731 -14.340 1.00 90.94 128 LEU A N 1
ATOM 990 C CA . LEU A 1 128 ? 1.254 1.345 -12.947 1.00 90.94 128 LEU A CA 1
ATOM 991 C C . LEU A 1 128 ? -0.073 1.411 -12.177 1.00 90.94 128 LEU A C 1
ATOM 993 O O . LEU A 1 128 ? -0.751 2.439 -12.158 1.00 90.94 128 LEU A O 1
ATOM 997 N N . VAL A 1 129 ? -0.416 0.302 -11.524 1.00 93.62 129 VAL A N 1
ATOM 998 C CA . VAL A 1 129 ? -1.639 0.119 -10.728 1.00 93.62 129 VAL A CA 1
ATOM 999 C C . VAL A 1 129 ? -1.318 -0.004 -9.238 1.00 93.62 129 VAL A C 1
ATOM 1001 O O . VAL A 1 129 ? -2.139 0.377 -8.403 1.00 93.62 129 VAL A O 1
ATOM 1004 N N . HIS A 1 130 ? -0.124 -0.484 -8.893 1.00 94.12 130 HIS A N 1
ATOM 1005 C CA . HIS A 1 130 ? 0.328 -0.656 -7.519 1.00 94.12 130 HIS A CA 1
ATOM 1006 C C . HIS A 1 130 ? 1.730 -0.074 -7.326 1.00 94.12 130 HIS A C 1
ATOM 1008 O O . HIS A 1 130 ? 2.656 -0.412 -8.066 1.00 94.12 130 HIS A O 1
ATOM 1014 N N . LEU A 1 131 ? 1.871 0.774 -6.310 1.00 93.75 131 LEU A N 1
ATOM 1015 C CA . LEU A 1 131 ? 3.143 1.323 -5.858 1.00 93.75 131 LEU A CA 1
ATOM 1016 C C . LEU A 1 131 ? 3.300 1.053 -4.363 1.00 93.75 131 LEU A C 1
ATOM 1018 O O . LEU A 1 131 ? 2.462 1.473 -3.568 1.00 93.75 131 LEU A O 1
ATOM 1022 N N . GLU A 1 132 ? 4.395 0.412 -3.984 1.00 92.31 132 GLU A N 1
ATOM 1023 C CA . GLU A 1 132 ? 4.770 0.207 -2.592 1.00 92.31 132 GLU A CA 1
ATOM 1024 C C . GLU A 1 132 ? 6.135 0.826 -2.320 1.00 92.31 132 GLU A C 1
ATOM 1026 O O . GLU A 1 132 ? 7.105 0.568 -3.028 1.00 92.31 132 GLU A O 1
ATOM 1031 N N . LEU A 1 133 ? 6.193 1.665 -1.292 1.00 90.44 133 LEU A N 1
ATOM 1032 C CA . LEU A 1 133 ? 7.392 2.320 -0.788 1.00 90.44 133 LEU A CA 1
ATOM 1033 C C . LEU A 1 133 ? 7.585 1.853 0.659 1.00 90.44 133 LEU A C 1
ATOM 1035 O O . LEU A 1 133 ? 7.178 2.546 1.583 1.00 90.44 133 LEU A O 1
ATOM 1039 N N . SER A 1 134 ? 8.148 0.659 0.843 1.00 84.69 134 SER A N 1
ATOM 1040 C CA . SER A 1 134 ? 8.282 -0.024 2.138 1.00 84.69 134 SER A CA 1
ATOM 1041 C C . SER A 1 134 ? 9.664 0.190 2.748 1.00 84.69 134 SER A C 1
ATOM 1043 O O . SER A 1 134 ? 10.680 -0.066 2.112 1.00 84.69 134 SER A O 1
ATOM 1045 N N . TYR A 1 135 ? 9.743 0.629 4.002 1.00 80.69 135 TYR A N 1
ATOM 1046 C CA . TYR A 1 135 ? 11.004 1.021 4.659 1.00 80.69 135 TYR A CA 1
ATOM 1047 C C . TYR A 1 135 ? 11.829 2.060 3.873 1.00 80.69 135 TYR A C 1
ATOM 1049 O O . TYR A 1 135 ? 13.041 2.184 4.059 1.00 80.69 135 TYR A O 1
ATOM 1057 N N . VAL A 1 136 ? 11.180 2.801 2.979 1.00 81.31 136 VAL A N 1
ATOM 1058 C CA . VAL A 1 136 ? 11.765 3.932 2.270 1.00 81.31 136 VAL A CA 1
ATOM 1059 C C . VAL A 1 136 ? 11.624 5.139 3.182 1.00 81.31 136 VAL A C 1
ATOM 1061 O O . VAL A 1 136 ? 10.519 5.472 3.604 1.00 81.31 136 VAL A O 1
ATOM 1064 N N . ASN A 1 137 ? 12.735 5.806 3.485 1.00 78.50 137 ASN A N 1
ATOM 1065 C CA . ASN A 1 137 ? 12.710 7.011 4.308 1.00 78.50 137 ASN A CA 1
ATOM 1066 C C . ASN A 1 137 ? 12.178 8.194 3.477 1.00 78.50 137 ASN A C 1
ATOM 1068 O O . ASN A 1 137 ? 12.957 8.928 2.860 1.00 78.50 137 ASN A O 1
ATOM 1072 N N . LEU A 1 138 ? 10.848 8.293 3.382 1.00 85.06 138 LEU A N 1
ATOM 1073 C CA . LEU A 1 138 ? 10.140 9.418 2.782 1.00 85.06 138 LEU A CA 1
ATOM 1074 C C . LEU A 1 138 ? 10.144 10.590 3.758 1.00 85.06 138 LEU A C 1
ATOM 1076 O O . LEU A 1 138 ? 9.555 10.513 4.833 1.00 85.06 138 LEU A O 1
ATOM 1080 N N . SER A 1 139 ? 10.777 11.689 3.359 1.00 85.62 139 SER A N 1
ATOM 1081 C CA . SER A 1 139 ? 10.730 12.937 4.110 1.00 85.62 139 SER A CA 1
ATOM 1082 C C . SER A 1 139 ? 9.564 13.812 3.645 1.00 85.62 139 SER A C 1
ATOM 1084 O O . SER A 1 139 ? 8.981 13.598 2.578 1.00 85.62 139 SER A O 1
ATOM 1086 N N . ARG A 1 140 ? 9.247 14.860 4.412 1.00 88.00 140 ARG A N 1
ATOM 1087 C CA . ARG A 1 140 ? 8.255 15.868 4.009 1.00 88.00 140 ARG A CA 1
ATOM 1088 C C . ARG A 1 140 ? 8.569 16.490 2.641 1.00 88.00 140 ARG A C 1
ATOM 1090 O O . ARG A 1 140 ? 7.650 16.774 1.879 1.00 88.00 140 ARG A O 1
ATOM 1097 N N . ASP A 1 141 ? 9.850 16.640 2.306 1.00 87.50 141 ASP A N 1
ATOM 1098 C CA . ASP A 1 141 ? 10.301 17.219 1.034 1.00 87.50 141 ASP A CA 1
ATOM 1099 C C . ASP A 1 141 ? 10.032 16.302 -0.174 1.00 87.50 141 ASP A C 1
ATOM 1101 O O . ASP A 1 141 ? 10.026 16.760 -1.321 1.00 87.50 141 ASP A O 1
ATOM 1105 N N . ASP A 1 142 ? 9.775 15.013 0.063 1.00 87.31 142 ASP A N 1
ATOM 1106 C CA . ASP A 1 142 ? 9.485 14.034 -0.985 1.00 87.31 142 ASP A CA 1
ATOM 1107 C C . ASP A 1 142 ? 7.997 13.975 -1.347 1.00 87.31 142 ASP A C 1
ATOM 1109 O O . ASP A 1 142 ? 7.661 13.599 -2.476 1.00 87.31 142 ASP A O 1
ATOM 1113 N N . LEU A 1 143 ? 7.105 14.402 -0.443 1.00 90.75 143 LEU A N 1
ATOM 1114 C CA . LEU A 1 143 ? 5.654 14.385 -0.663 1.00 90.75 143 LEU A CA 1
ATOM 1115 C C . LEU A 1 143 ? 5.227 15.181 -1.908 1.00 90.75 143 LEU A C 1
ATOM 1117 O O . LEU A 1 143 ? 4.507 14.611 -2.727 1.00 90.75 143 LEU A O 1
ATOM 1121 N N . PRO A 1 144 ? 5.727 16.408 -2.171 1.00 91.69 144 PRO A N 1
ATOM 1122 C CA . PRO A 1 144 ? 5.374 17.138 -3.391 1.00 91.69 144 PRO A CA 1
ATOM 1123 C C . PRO A 1 144 ? 5.886 16.469 -4.672 1.00 91.69 144 PRO A C 1
ATOM 1125 O O . PRO A 1 144 ? 5.437 16.780 -5.777 1.00 91.69 144 PRO A O 1
ATOM 1128 N N . VAL A 1 145 ? 6.918 15.622 -4.589 1.00 90.00 145 VAL A N 1
ATOM 1129 C CA . VAL A 1 145 ? 7.387 14.861 -5.756 1.00 90.00 145 VAL A CA 1
ATOM 1130 C C . VAL A 1 145 ? 6.516 13.636 -5.970 1.00 90.00 145 VAL A C 1
ATOM 1132 O O . VAL A 1 145 ? 6.162 13.357 -7.115 1.00 90.00 145 VAL A O 1
ATOM 1135 N N . LEU A 1 146 ? 6.141 12.947 -4.894 1.00 90.81 146 LEU A N 1
ATOM 1136 C CA . LEU A 1 146 ? 5.190 11.842 -4.934 1.00 90.81 146 LEU A CA 1
ATOM 1137 C C . LEU A 1 146 ? 3.841 12.291 -5.510 1.00 90.81 146 LEU A C 1
ATOM 1139 O O . LEU A 1 146 ? 3.355 11.667 -6.448 1.00 90.81 146 LEU A O 1
ATOM 1143 N N . GLU A 1 147 ? 3.315 13.417 -5.031 1.00 92.62 147 GLU A N 1
ATOM 1144 C CA . GLU A 1 147 ? 2.082 14.055 -5.501 1.00 92.62 147 GLU A CA 1
ATOM 1145 C C . GLU A 1 147 ? 2.078 14.231 -7.028 1.00 92.62 147 GLU A C 1
ATOM 1147 O O . GLU A 1 147 ? 1.207 13.730 -7.738 1.00 92.62 147 GLU A O 1
ATOM 1152 N N . ARG A 1 148 ? 3.130 14.865 -7.562 1.00 91.25 148 ARG A N 1
ATOM 1153 C CA . ARG A 1 148 ? 3.305 15.096 -9.007 1.00 91.25 148 ARG A CA 1
ATOM 1154 C C . ARG A 1 148 ? 3.525 13.822 -9.818 1.00 91.25 148 ARG A C 1
ATOM 1156 O O . ARG A 1 148 ? 3.452 13.869 -11.044 1.00 91.25 148 ARG A O 1
ATOM 1163 N N . SER A 1 149 ? 3.842 12.721 -9.147 1.00 89.88 149 SER A N 1
ATOM 1164 C CA . SER A 1 149 ? 4.103 11.421 -9.759 1.00 89.88 149 SER A CA 1
ATOM 1165 C C . SER A 1 149 ? 2.888 10.497 -9.702 1.00 89.88 149 SER A C 1
ATOM 1167 O O . SER A 1 149 ? 2.952 9.386 -10.226 1.00 89.88 149 SER A O 1
ATOM 1169 N N . PHE A 1 150 ? 1.783 10.923 -9.079 1.00 91.56 150 PHE A N 1
ATOM 1170 C CA . PHE A 1 150 ? 0.573 10.122 -9.043 1.00 91.56 150 PHE A CA 1
ATOM 1171 C C . PHE A 1 150 ? -0.016 9.921 -10.434 1.00 91.56 150 PHE A C 1
ATOM 1173 O O . PHE A 1 150 ? -0.144 10.833 -11.251 1.00 91.56 150 PHE A O 1
ATOM 1180 N N . LEU A 1 151 ? -0.395 8.673 -10.684 1.00 90.94 151 LEU A N 1
ATOM 1181 C CA . LEU A 1 151 ? -0.927 8.222 -11.956 1.00 90.94 151 LEU A CA 1
ATOM 1182 C C . LEU A 1 151 ? -2.431 7.981 -11.818 1.00 90.94 151 LEU A C 1
ATOM 1184 O O . LEU A 1 151 ? -2.873 7.460 -10.794 1.00 90.94 151 LEU A O 1
ATOM 1188 N N . PRO A 1 152 ? -3.238 8.282 -12.850 1.00 91.00 152 PRO A N 1
ATOM 1189 C CA . PRO A 1 152 ? -4.693 8.164 -12.766 1.00 91.00 152 PRO A CA 1
ATOM 1190 C C . PRO A 1 152 ? -5.180 6.726 -12.528 1.00 91.00 152 PRO A C 1
ATOM 1192 O O . PRO A 1 152 ? -6.266 6.544 -11.988 1.00 91.00 152 PRO A O 1
ATOM 1195 N N . ASN A 1 153 ? -4.382 5.721 -12.907 1.00 94.19 153 ASN A N 1
ATOM 1196 C CA . ASN A 1 153 ? -4.706 4.299 -12.767 1.00 94.19 153 ASN A CA 1
ATOM 1197 C C . ASN A 1 153 ? -4.193 3.675 -11.459 1.00 94.19 153 ASN A C 1
ATOM 1199 O O . ASN A 1 153 ? -4.443 2.493 -11.221 1.00 94.19 153 ASN A O 1
ATOM 1203 N N . LEU A 1 154 ? -3.474 4.436 -10.625 1.00 96.19 154 LEU A N 1
ATOM 1204 C CA . LEU A 1 154 ? -2.885 3.920 -9.394 1.00 96.19 154 LEU A CA 1
ATOM 1205 C C . LEU A 1 154 ? -4.001 3.556 -8.404 1.00 96.19 154 LEU A C 1
ATOM 1207 O O . LEU A 1 154 ? -4.667 4.428 -7.848 1.00 96.19 154 LEU A O 1
ATOM 1211 N N . ALA A 1 155 ? -4.221 2.258 -8.212 1.00 96.44 155 ALA A N 1
ATOM 1212 C CA . ALA A 1 155 ? -5.306 1.717 -7.401 1.00 96.44 155 ALA A CA 1
ATOM 1213 C C . ALA A 1 155 ? -4.859 1.305 -5.996 1.00 96.44 155 ALA A C 1
ATOM 1215 O O . ALA A 1 155 ? -5.694 1.225 -5.088 1.00 96.44 155 ALA A O 1
ATOM 1216 N N . SER A 1 156 ? -3.563 1.050 -5.819 1.00 97.19 156 SER A N 1
ATOM 1217 C CA . SER A 1 156 ? -2.967 0.638 -4.556 1.00 97.19 156 SER A CA 1
ATOM 1218 C C . SER A 1 156 ? -1.697 1.426 -4.276 1.00 97.19 156 SER A C 1
ATOM 1220 O O . SER A 1 156 ? -0.806 1.487 -5.123 1.00 97.19 156 SER A O 1
ATOM 1222 N N . LEU A 1 157 ? -1.612 1.986 -3.073 1.00 95.44 157 LEU A N 1
ATOM 1223 C CA . LEU A 1 157 ? -0.454 2.731 -2.601 1.00 95.44 157 LEU A CA 1
ATOM 1224 C C . LEU A 1 157 ? -0.092 2.286 -1.185 1.00 95.44 157 LEU A C 1
ATOM 1226 O O . LEU A 1 157 ? -0.928 2.350 -0.284 1.00 95.44 157 LEU A O 1
ATOM 1230 N N . VAL A 1 158 ? 1.153 1.864 -1.002 1.00 93.12 158 VAL A N 1
ATOM 1231 C CA . VAL A 1 158 ? 1.732 1.560 0.308 1.00 93.12 158 VAL A CA 1
ATOM 1232 C C . VAL A 1 158 ? 2.838 2.566 0.565 1.00 93.12 158 VAL A C 1
ATOM 1234 O O . VAL A 1 158 ? 3.758 2.698 -0.244 1.00 93.12 158 VAL A O 1
ATOM 1237 N N . LEU A 1 159 ? 2.731 3.296 1.668 1.00 91.62 159 LEU A N 1
ATOM 1238 C CA . LEU A 1 159 ? 3.734 4.257 2.095 1.00 91.62 159 LEU A CA 1
ATOM 1239 C C . LEU A 1 159 ? 4.331 3.795 3.418 1.00 91.62 159 LEU A C 1
ATOM 1241 O O . LEU A 1 159 ? 3.613 3.382 4.327 1.00 91.62 159 LEU A O 1
ATOM 1245 N N . SER A 1 160 ? 5.642 3.945 3.542 1.00 85.31 160 SER A N 1
ATOM 1246 C CA . SER A 1 160 ? 6.321 4.003 4.825 1.00 85.31 160 SER A CA 1
ATOM 1247 C C . SER A 1 160 ? 6.876 5.403 5.030 1.00 85.31 160 SER A C 1
ATOM 1249 O O . SER A 1 160 ? 7.551 5.929 4.144 1.00 85.31 160 SER A O 1
ATOM 1251 N N . GLY A 1 161 ? 6.608 6.005 6.178 1.00 72.00 161 GLY A N 1
ATOM 1252 C CA . GLY A 1 161 ? 6.978 7.386 6.451 1.00 72.00 161 GLY A CA 1
ATOM 1253 C C . GLY A 1 161 ? 7.499 7.546 7.858 1.00 72.00 161 GLY A C 1
ATOM 1254 O O . GLY A 1 161 ? 6.751 8.014 8.704 1.00 72.00 161 GLY A O 1
ATOM 1255 N N . ASP A 1 162 ? 8.750 7.158 8.108 1.00 76.44 162 ASP A N 1
ATOM 1256 C CA . ASP A 1 162 ? 9.377 7.365 9.416 1.00 76.44 162 ASP A CA 1
ATOM 1257 C C . ASP A 1 162 ? 9.452 8.870 9.724 1.00 76.44 162 ASP A C 1
ATOM 1259 O O . ASP A 1 162 ? 10.151 9.625 9.046 1.00 76.44 162 ASP A O 1
ATOM 1263 N N . GLY A 1 163 ? 8.668 9.315 10.706 1.00 77.56 163 GLY A N 1
ATOM 1264 C CA . GLY A 1 163 ? 8.552 10.727 11.078 1.00 77.56 163 GLY A CA 1
ATOM 1265 C C . GLY A 1 163 ? 7.605 11.565 10.207 1.00 77.56 163 GLY A C 1
ATOM 1266 O O . GLY A 1 163 ? 7.583 12.786 10.359 1.00 77.56 163 GLY A O 1
ATOM 1267 N N . LEU A 1 164 ? 6.810 10.951 9.319 1.00 87.00 164 LEU A N 1
ATOM 1268 C CA . LEU A 1 164 ? 5.697 11.642 8.661 1.00 87.00 164 LEU A CA 1
ATOM 1269 C C . LEU A 1 164 ? 4.467 11.665 9.572 1.00 87.00 164 LEU A C 1
ATOM 1271 O O . LEU A 1 164 ? 4.055 10.643 10.130 1.00 87.00 164 LEU A O 1
ATOM 1275 N N . THR A 1 165 ? 3.841 12.837 9.677 1.00 89.12 165 THR A N 1
ATOM 1276 C CA . THR A 1 165 ? 2.609 13.026 10.447 1.00 89.12 165 THR A CA 1
ATOM 1277 C C . THR A 1 165 ? 1.377 13.043 9.542 1.00 89.12 165 THR A C 1
ATOM 1279 O O . THR A 1 165 ? 1.458 13.260 8.332 1.00 89.12 165 THR A O 1
ATOM 1282 N N . ALA A 1 166 ? 0.194 12.881 10.140 1.00 89.62 166 ALA A N 1
ATOM 1283 C CA . ALA A 1 166 ? -1.074 13.076 9.435 1.00 89.62 166 ALA A CA 1
ATOM 1284 C C . ALA A 1 166 ? -1.189 14.464 8.783 1.00 89.62 166 ALA A C 1
ATOM 1286 O O . ALA A 1 166 ? -1.715 14.578 7.682 1.00 89.62 166 ALA A O 1
ATOM 1287 N N . ALA A 1 167 ? -0.673 15.506 9.442 1.00 90.56 167 ALA A N 1
ATOM 1288 C CA . ALA A 1 167 ? -0.731 16.871 8.931 1.00 90.56 167 ALA A CA 1
ATOM 1289 C C . ALA A 1 167 ? 0.130 17.053 7.674 1.00 90.56 167 ALA A C 1
ATOM 1291 O O . ALA A 1 167 ? -0.280 17.766 6.764 1.00 90.56 167 ALA A O 1
ATOM 1292 N N . ASP A 1 168 ? 1.286 16.384 7.597 1.00 91.56 168 ASP A N 1
ATOM 1293 C CA . ASP A 1 168 ? 2.144 16.439 6.409 1.00 91.56 168 ASP A CA 1
ATOM 1294 C C . ASP A 1 168 ? 1.446 15.806 5.194 1.00 91.56 168 ASP A C 1
ATOM 1296 O O . ASP A 1 168 ? 1.511 16.348 4.090 1.00 91.56 168 ASP A O 1
ATOM 1300 N N . LEU A 1 169 ? 0.732 14.691 5.401 1.00 91.56 169 LEU A N 1
ATOM 1301 C CA . LEU A 1 169 ? -0.087 14.071 4.357 1.00 91.56 169 LEU A CA 1
ATOM 1302 C C . LEU A 1 169 ? -1.271 14.959 3.967 1.00 91.56 169 LEU A C 1
ATOM 1304 O O . LEU A 1 169 ? -1.536 15.121 2.779 1.00 91.56 169 LEU A O 1
ATOM 1308 N N . ASP A 1 170 ? -1.961 15.552 4.940 1.00 92.38 170 ASP A N 1
ATOM 1309 C CA . ASP A 1 170 ? -3.132 16.390 4.676 1.00 92.38 170 ASP A CA 1
ATOM 1310 C C . ASP A 1 170 ? -2.761 17.662 3.907 1.00 92.38 170 ASP A C 1
ATOM 1312 O O . ASP A 1 170 ? -3.470 18.058 2.982 1.00 92.38 170 ASP A O 1
ATOM 1316 N N . GLU A 1 171 ? -1.637 18.288 4.250 1.00 92.00 171 GLU A N 1
ATOM 1317 C CA . GLU A 1 171 ? -1.156 19.504 3.594 1.00 92.00 171 GLU A CA 1
ATOM 1318 C C . GLU A 1 171 ? -0.797 19.270 2.121 1.00 92.00 171 GLU A C 1
ATOM 1320 O O . GLU A 1 171 ? -1.003 20.160 1.299 1.0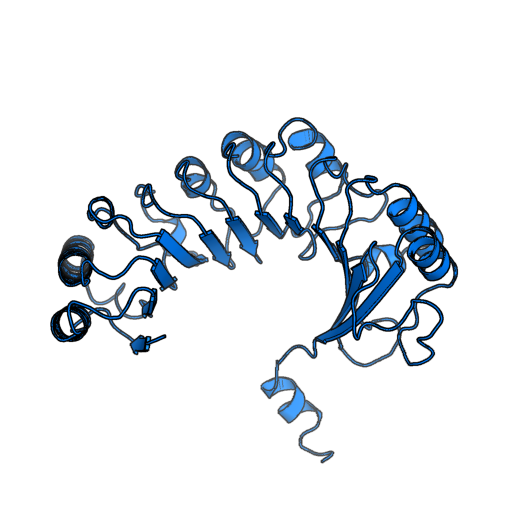0 92.00 171 GLU A O 1
ATOM 1325 N N . GLN A 1 172 ? -0.262 18.090 1.788 1.00 92.06 172 GLN A N 1
ATOM 1326 C CA . GLN A 1 172 ? 0.317 17.822 0.467 1.00 92.06 172 GLN A CA 1
ATOM 1327 C C . GLN A 1 172 ? -0.548 16.918 -0.421 1.00 92.06 172 GLN A C 1
ATOM 1329 O O . GLN A 1 172 ? -0.527 17.064 -1.638 1.00 92.06 172 GLN A O 1
ATOM 1334 N N . LEU A 1 173 ? -1.299 15.969 0.146 1.00 91.50 173 LEU A N 1
ATOM 1335 C CA . LEU A 1 173 ? -1.947 14.900 -0.626 1.00 91.50 173 LEU A CA 1
ATOM 1336 C C . LEU A 1 173 ? -3.479 14.956 -0.641 1.00 91.50 173 LEU A C 1
ATOM 1338 O O . LEU A 1 173 ? -4.070 14.287 -1.488 1.00 91.50 173 LEU A O 1
ATOM 1342 N N . THR A 1 174 ? -4.131 15.741 0.229 1.00 89.38 174 THR A N 1
ATOM 1343 C CA . THR A 1 174 ? -5.607 15.756 0.377 1.00 89.38 174 THR A CA 1
ATOM 1344 C C . THR A 1 174 ? -6.351 15.870 -0.956 1.00 89.38 174 THR A C 1
ATOM 1346 O O . THR A 1 174 ? -7.270 15.092 -1.214 1.00 89.38 174 THR A O 1
ATOM 1349 N N . ASP A 1 175 ? -5.920 16.786 -1.824 1.00 88.38 175 ASP A N 1
ATOM 1350 C CA . ASP A 1 175 ? -6.555 17.040 -3.125 1.00 88.38 175 ASP A CA 1
ATOM 1351 C C . ASP A 1 175 ? -5.846 16.343 -4.297 1.00 88.38 175 ASP A C 1
ATOM 1353 O O . ASP A 1 175 ? -6.246 16.490 -5.453 1.00 88.38 175 ASP A O 1
ATOM 1357 N N . ALA A 1 176 ? -4.795 15.577 -4.008 1.00 92.81 176 ALA A N 1
ATOM 1358 C CA . ALA A 1 176 ? -3.931 14.973 -5.012 1.00 92.81 176 ALA A CA 1
ATOM 1359 C C . ALA A 1 176 ? -3.976 13.444 -5.030 1.00 92.81 176 ALA A C 1
ATOM 1361 O O . ALA A 1 176 ? -3.375 12.834 -5.915 1.00 92.81 176 ALA A O 1
ATOM 1362 N N . TRP A 1 177 ? -4.690 12.804 -4.097 1.00 94.56 177 TRP A N 1
ATOM 1363 C CA . TRP A 1 177 ? -4.851 11.353 -4.104 1.00 94.56 177 TRP A CA 1
ATOM 1364 C C . TRP A 1 177 ? -5.294 10.836 -5.487 1.00 94.56 177 TRP A C 1
ATOM 1366 O O . TRP A 1 177 ? -6.206 11.406 -6.096 1.00 94.56 177 TRP A O 1
ATOM 1376 N N . PRO A 1 178 ? -4.706 9.732 -5.987 1.00 94.81 178 PRO A N 1
ATOM 1377 C CA . PRO A 1 178 ? -5.109 9.163 -7.263 1.00 94.81 178 PRO A CA 1
ATOM 1378 C C . PRO A 1 178 ? -6.611 8.836 -7.282 1.00 94.81 178 PRO A C 1
ATOM 1380 O O . PRO A 1 178 ? -7.113 8.199 -6.352 1.00 94.81 178 PRO A O 1
ATOM 1383 N N . PRO A 1 179 ? -7.351 9.181 -8.350 1.00 94.38 179 PRO A N 1
ATOM 1384 C CA . PRO A 1 179 ? -8.800 8.972 -8.398 1.00 94.38 179 PRO A CA 1
ATOM 1385 C C . PRO A 1 179 ? -9.198 7.488 -8.416 1.00 94.38 179 PRO A C 1
ATOM 1387 O O . PRO A 1 179 ? -10.310 7.140 -8.020 1.00 94.38 179 PRO A O 1
ATOM 1390 N N . ALA A 1 180 ? -8.302 6.604 -8.867 1.00 96.06 180 ALA A N 1
ATOM 1391 C CA . ALA A 1 180 ? -8.499 5.157 -8.840 1.00 96.06 180 ALA A CA 1
ATOM 1392 C C . ALA A 1 180 ? -8.098 4.506 -7.504 1.00 96.06 180 ALA A C 1
ATOM 1394 O O . ALA A 1 180 ? -8.295 3.297 -7.345 1.00 96.06 180 ALA A O 1
ATOM 1395 N N . LEU A 1 181 ? -7.554 5.269 -6.544 1.00 97.19 181 LEU A N 1
ATOM 1396 C CA . LEU A 1 181 ? -7.009 4.724 -5.306 1.00 97.19 181 LEU A CA 1
ATOM 1397 C C . LEU A 1 181 ? -8.112 4.061 -4.478 1.00 97.19 181 LEU A C 1
ATOM 1399 O O . LEU A 1 181 ? -9.051 4.709 -4.013 1.00 97.19 181 LEU A O 1
ATOM 1403 N N . THR A 1 182 ? -7.976 2.754 -4.279 1.00 97.12 182 THR A N 1
ATOM 1404 C CA . THR A 1 182 ? -8.914 1.924 -3.511 1.00 97.12 182 THR A CA 1
ATOM 1405 C C . THR A 1 182 ? -8.250 1.241 -2.320 1.00 97.12 182 THR A C 1
ATOM 1407 O O . THR A 1 182 ? -8.955 0.879 -1.376 1.00 97.12 182 THR A O 1
ATOM 1410 N N . HIS A 1 183 ? -6.924 1.095 -2.346 1.00 97.12 183 HIS A N 1
ATOM 1411 C CA . HIS A 1 183 ? -6.126 0.474 -1.294 1.00 97.12 183 HIS A CA 1
ATOM 1412 C C . HIS A 1 183 ? -5.043 1.454 -0.846 1.00 97.12 183 HIS A C 1
ATOM 1414 O O . HIS A 1 183 ? -4.244 1.903 -1.668 1.00 97.12 183 HIS A O 1
ATOM 1420 N N . LEU A 1 184 ? -5.037 1.790 0.440 1.00 95.81 184 LEU A N 1
ATOM 1421 C CA . LEU A 1 184 ? -4.052 2.677 1.048 1.00 95.81 184 LEU A CA 1
ATOM 1422 C C . LEU A 1 184 ? -3.467 2.002 2.285 1.00 95.81 184 LEU A C 1
ATOM 1424 O O . LEU A 1 184 ? -4.211 1.585 3.171 1.00 95.81 184 LEU A O 1
ATOM 1428 N N . ASP A 1 185 ? -2.147 1.909 2.347 1.00 93.69 185 ASP A N 1
ATOM 1429 C CA . ASP A 1 185 ? -1.430 1.349 3.486 1.00 93.69 185 ASP A CA 1
ATOM 1430 C C . ASP A 1 185 ? -0.477 2.393 4.069 1.00 93.69 185 ASP A C 1
ATOM 1432 O O . ASP A 1 185 ? 0.386 2.921 3.365 1.00 93.69 185 ASP A O 1
ATOM 1436 N N . LEU A 1 186 ? -0.690 2.708 5.346 1.00 91.50 186 LEU A N 1
ATOM 1437 C CA . LEU A 1 186 ? 0.071 3.670 6.140 1.00 91.50 186 LEU A CA 1
ATOM 1438 C C . LEU A 1 186 ? 0.612 3.012 7.422 1.00 91.50 186 LEU A C 1
ATOM 1440 O O . LEU A 1 186 ? 0.683 3.648 8.472 1.00 91.50 186 LEU A O 1
ATOM 1444 N N . SER A 1 187 ? 0.900 1.710 7.384 1.00 83.62 187 SER A N 1
ATOM 1445 C CA . SER A 1 187 ? 1.294 0.946 8.575 1.00 83.62 187 SER A CA 1
ATOM 1446 C C . SER A 1 187 ? 2.722 1.177 9.054 1.00 83.62 187 SER A C 1
ATOM 1448 O O . SER A 1 187 ? 3.005 0.987 10.229 1.00 83.62 187 SER A O 1
ATOM 1450 N N . LEU A 1 188 ? 3.640 1.591 8.184 1.00 76.00 188 LEU A N 1
ATOM 1451 C CA . LEU A 1 188 ? 5.061 1.608 8.522 1.00 76.00 188 LEU A CA 1
ATOM 1452 C C . LEU A 1 188 ? 5.561 3.030 8.800 1.00 76.00 188 LEU A C 1
ATOM 1454 O O . LEU A 1 188 ? 5.697 3.846 7.893 1.00 76.00 188 LEU A O 1
ATOM 1458 N N . GLY A 1 189 ? 5.893 3.318 10.059 1.00 71.25 189 GLY A N 1
ATOM 1459 C CA . GLY A 1 189 ? 6.643 4.520 10.454 1.00 71.25 189 GLY A CA 1
ATOM 1460 C C . GLY A 1 189 ? 5.823 5.798 10.658 1.00 71.25 189 GLY A C 1
ATOM 1461 O O . GLY A 1 189 ? 6.373 6.774 11.161 1.00 71.25 189 GLY A O 1
ATOM 1462 N N . PHE A 1 190 ? 4.524 5.797 10.345 1.00 80.25 190 PHE A N 1
ATOM 1463 C CA . PHE A 1 190 ? 3.678 6.978 10.525 1.00 80.25 190 PHE A CA 1
ATOM 1464 C C . PHE A 1 190 ? 3.373 7.273 11.997 1.00 80.25 190 PHE A C 1
ATOM 1466 O O . PHE A 1 190 ? 2.995 6.396 12.777 1.00 80.25 190 PHE A O 1
ATOM 1473 N N . GLU A 1 191 ? 3.460 8.551 12.362 1.00 76.88 191 GLU A N 1
ATOM 1474 C CA . GLU A 1 191 ? 3.153 9.033 13.707 1.00 76.88 191 GLU A CA 1
ATOM 1475 C C . GLU A 1 191 ? 1.788 9.734 13.738 1.00 76.88 191 GLU A C 1
ATOM 1477 O O . GLU A 1 191 ? 1.647 10.932 13.484 1.00 76.88 191 GLU A O 1
ATOM 1482 N N . PHE A 1 192 ? 0.742 8.978 14.082 1.00 78.19 192 PHE A N 1
ATOM 1483 C CA . PHE A 1 192 ? -0.608 9.513 14.285 1.00 78.19 192 PHE A CA 1
ATOM 1484 C C . PHE A 1 192 ? -0.800 9.976 15.742 1.00 78.19 192 PHE A C 1
ATOM 1486 O O . PHE A 1 192 ? -1.557 9.377 16.493 1.00 78.19 192 PHE A O 1
ATOM 1493 N N . GLU A 1 193 ? -0.099 11.006 16.224 1.00 70.81 193 GLU A N 1
ATOM 1494 C CA . GLU A 1 193 ? -0.195 11.378 17.657 1.00 70.81 193 GLU A CA 1
ATOM 1495 C C . GLU A 1 193 ? -1.493 12.132 18.032 1.00 70.81 193 GLU A C 1
ATOM 1497 O O . GLU A 1 193 ? -1.974 12.079 19.177 1.00 70.81 193 GLU A O 1
ATOM 1502 N N . GLY A 1 194 ? -2.094 12.829 17.063 1.00 74.50 194 GLY A N 1
ATOM 1503 C CA . GLY A 1 194 ? -3.244 13.712 17.298 1.00 74.50 194 GLY A CA 1
ATOM 1504 C C . GLY A 1 194 ? -4.427 13.527 16.351 1.00 74.50 194 GLY A C 1
ATOM 1505 O O . GLY A 1 194 ? -5.568 13.728 16.765 1.00 74.50 194 GLY A O 1
ATOM 1506 N N . GLN A 1 195 ? -4.180 13.123 15.106 1.00 84.62 195 GLN A N 1
ATOM 1507 C CA . GLN A 1 195 ? -5.182 13.109 14.045 1.00 84.62 195 GLN A CA 1
ATOM 1508 C C . GLN A 1 195 ? -4.886 11.998 13.033 1.00 84.62 195 GLN A C 1
ATOM 1510 O O . GLN A 1 195 ? -3.732 11.634 12.821 1.00 84.62 195 GLN A O 1
ATOM 1515 N N . LEU A 1 196 ? -5.950 11.479 12.421 1.00 88.19 196 LEU A N 1
ATOM 1516 C CA . LEU A 1 196 ? -5.895 10.629 11.239 1.00 88.19 196 LEU A CA 1
ATOM 1517 C C . LEU A 1 196 ? -5.828 11.512 9.982 1.00 88.19 196 LEU A C 1
ATOM 1519 O O . LEU A 1 196 ? -6.623 12.455 9.913 1.00 88.19 196 LEU A O 1
ATOM 1523 N N . PRO A 1 197 ? -4.968 11.215 8.990 1.00 90.75 197 PRO A N 1
ATOM 1524 C CA . PRO A 1 197 ? -4.999 11.942 7.728 1.00 90.75 197 PRO A CA 1
ATOM 1525 C C . PRO A 1 197 ? -6.362 11.783 7.046 1.00 90.75 197 PRO A C 1
ATOM 1527 O O . PRO A 1 197 ? -7.084 10.801 7.250 1.00 90.75 197 PRO A O 1
ATOM 1530 N N . MET A 1 198 ? -6.722 12.746 6.211 1.00 92.69 198 MET A N 1
ATOM 1531 C CA . MET A 1 198 ? -7.925 12.712 5.406 1.00 92.69 198 MET A CA 1
ATOM 1532 C C . MET A 1 198 ? -7.831 11.569 4.396 1.00 92.69 198 MET A C 1
ATOM 1534 O O . MET A 1 198 ? -7.164 11.647 3.364 1.00 92.69 198 MET A O 1
ATOM 1538 N N . ILE A 1 199 ? -8.534 10.482 4.708 1.00 94.38 199 ILE A N 1
ATOM 1539 C CA . ILE A 1 199 ? -8.603 9.313 3.839 1.00 94.38 199 ILE A CA 1
ATOM 1540 C C . ILE A 1 199 ? -9.565 9.614 2.681 1.00 94.38 199 ILE A C 1
ATOM 1542 O O . ILE A 1 199 ? -10.729 9.952 2.937 1.00 94.38 199 ILE A O 1
ATOM 1546 N N . PRO A 1 200 ? -9.139 9.463 1.415 1.00 93.94 200 PRO A N 1
ATOM 1547 C CA . PRO A 1 200 ? -9.991 9.775 0.278 1.00 93.94 200 PRO A CA 1
ATOM 1548 C C . PRO A 1 200 ? -11.209 8.835 0.224 1.00 93.94 200 PRO A C 1
ATOM 1550 O O . PRO A 1 200 ? -11.104 7.642 0.525 1.00 93.94 200 PRO A O 1
ATOM 1553 N N . PRO A 1 201 ? -12.387 9.326 -0.207 1.00 94.19 201 PRO A N 1
ATOM 1554 C CA . PRO A 1 201 ? -13.635 8.555 -0.206 1.00 94.19 201 PRO A CA 1
ATOM 1555 C C . PRO A 1 201 ? -13.656 7.408 -1.227 1.00 94.19 201 PRO A C 1
ATOM 1557 O O . PRO A 1 201 ? -14.606 6.629 -1.272 1.00 94.19 201 PRO A O 1
ATOM 1560 N N . THR A 1 202 ? -12.642 7.295 -2.080 1.00 95.38 202 THR A N 1
ATOM 1561 C CA . THR A 1 202 ? -12.468 6.174 -3.010 1.00 95.38 202 THR A CA 1
ATOM 1562 C C . THR A 1 202 ? -11.848 4.953 -2.332 1.00 95.38 202 THR A C 1
ATOM 1564 O O . THR A 1 202 ? -12.075 3.828 -2.788 1.00 95.38 202 THR A O 1
ATOM 1567 N N . VAL A 1 203 ? -11.133 5.147 -1.215 1.00 95.94 203 VAL A N 1
ATOM 1568 C CA . VAL A 1 203 ? -10.469 4.071 -0.475 1.00 95.94 203 VAL A CA 1
ATOM 1569 C C . VAL A 1 203 ? -11.499 3.133 0.143 1.00 95.94 203 VAL A C 1
ATOM 1571 O O . VAL A 1 203 ? -12.497 3.541 0.748 1.00 95.94 203 VAL A O 1
ATOM 1574 N N . ARG A 1 204 ? -11.246 1.840 -0.055 1.00 95.56 204 ARG A N 1
ATOM 1575 C CA . ARG A 1 204 ? -12.053 0.713 0.421 1.00 95.56 204 ARG A CA 1
ATOM 1576 C C . ARG A 1 204 ? -11.269 -0.183 1.365 1.00 95.56 204 ARG A C 1
ATOM 1578 O O . ARG A 1 204 ? -11.893 -0.826 2.205 1.00 95.56 204 ARG A O 1
ATOM 1585 N N . VAL A 1 205 ? -9.951 -0.244 1.208 1.00 95.25 205 VAL A N 1
ATOM 1586 C CA . VAL A 1 205 ? -9.047 -0.994 2.076 1.00 95.25 205 VAL A CA 1
ATOM 1587 C C . VAL A 1 205 ? -8.037 -0.018 2.652 1.00 95.25 205 VAL A C 1
ATOM 1589 O O . VAL A 1 205 ? -7.301 0.613 1.897 1.00 95.25 205 VAL A O 1
ATOM 1592 N N . LEU A 1 206 ? -8.030 0.108 3.973 1.00 95.00 206 LEU A N 1
ATOM 1593 C CA . LEU A 1 206 ? -7.074 0.931 4.702 1.00 95.00 206 LEU A CA 1
ATOM 1594 C C . LEU A 1 206 ? -6.278 0.043 5.649 1.00 95.00 206 LEU A C 1
ATOM 1596 O O . LEU A 1 206 ? -6.876 -0.689 6.438 1.00 95.00 206 LEU A O 1
ATOM 1600 N N . THR A 1 207 ? -4.957 0.136 5.593 1.00 92.56 207 THR A N 1
ATOM 1601 C CA . THR A 1 207 ? -4.065 -0.463 6.584 1.00 92.56 207 THR A CA 1
ATOM 1602 C C . THR A 1 207 ? -3.368 0.633 7.373 1.00 92.56 207 THR A C 1
ATOM 1604 O O . THR A 1 207 ? -2.932 1.632 6.802 1.00 92.56 207 THR A O 1
ATOM 1607 N N . MET A 1 208 ? -3.268 0.458 8.685 1.00 90.44 208 MET A N 1
ATOM 1608 C CA . MET A 1 208 ? -2.677 1.435 9.592 1.00 90.44 208 MET A CA 1
ATOM 1609 C C . MET A 1 208 ? -2.008 0.767 10.784 1.00 90.44 208 MET A C 1
ATOM 1611 O O . MET A 1 208 ? -2.496 -0.254 11.262 1.00 90.44 208 MET A O 1
ATOM 1615 N N . ASP A 1 209 ? -0.975 1.408 11.321 1.00 86.12 209 ASP A N 1
ATOM 1616 C CA . ASP A 1 209 ? -0.443 1.120 12.652 1.00 86.12 209 ASP A CA 1
ATOM 1617 C C . ASP A 1 209 ? -0.988 2.146 13.646 1.00 86.12 209 ASP A C 1
ATOM 1619 O O . ASP A 1 209 ? -0.855 3.359 13.473 1.00 86.12 209 ASP A O 1
ATOM 1623 N N . LEU A 1 210 ? -1.665 1.645 14.678 1.00 83.94 210 LEU A N 1
ATOM 1624 C CA . LEU A 1 210 ? -2.278 2.462 15.723 1.00 83.94 210 LEU A CA 1
ATOM 1625 C C . LEU A 1 210 ? -1.602 2.282 17.081 1.00 83.94 210 LEU A C 1
ATOM 1627 O O . LEU A 1 210 ? -2.049 2.877 18.065 1.00 83.94 210 LEU A O 1
ATOM 1631 N N . ALA A 1 211 ? -0.532 1.492 17.167 1.00 80.81 211 ALA A N 1
ATOM 1632 C CA . ALA A 1 211 ? 0.085 1.124 18.431 1.00 80.81 211 ALA A CA 1
ATOM 1633 C C . ALA A 1 211 ? 0.537 2.346 19.236 1.00 80.81 211 ALA A C 1
ATOM 1635 O O . ALA A 1 211 ? 0.263 2.450 20.433 1.00 80.81 211 ALA A O 1
ATOM 1636 N N . ARG A 1 212 ? 1.193 3.313 18.582 1.00 80.56 212 ARG A N 1
ATOM 1637 C CA . ARG A 1 212 ? 1.623 4.558 19.240 1.00 80.56 212 ARG A CA 1
ATOM 1638 C C . ARG A 1 212 ? 0.440 5.423 19.672 1.00 80.56 212 ARG A C 1
ATOM 1640 O O . ARG A 1 212 ? 0.436 5.931 20.791 1.00 80.56 212 ARG A O 1
ATOM 1647 N N . ALA A 1 213 ? -0.584 5.542 18.826 1.00 85.19 213 ALA A N 1
ATOM 1648 C CA . ALA A 1 213 ? -1.781 6.321 19.133 1.00 85.19 213 ALA A CA 1
ATOM 1649 C C . ALA A 1 213 ? -2.513 5.774 20.368 1.00 85.19 213 ALA A C 1
ATOM 1651 O O . ALA A 1 213 ? -2.880 6.551 21.252 1.00 85.19 213 ALA A O 1
ATOM 1652 N N . LEU A 1 214 ? -2.657 4.447 20.467 1.00 85.12 214 LEU A N 1
ATOM 1653 C CA . LEU A 1 214 ? -3.274 3.762 21.608 1.00 85.12 214 LEU A CA 1
ATOM 1654 C C . LEU A 1 214 ? -2.482 3.946 22.910 1.00 85.12 214 LEU A C 1
ATOM 1656 O O . LEU A 1 214 ? -3.082 4.102 23.967 1.00 85.12 214 LEU A O 1
ATOM 1660 N N . LYS A 1 215 ? -1.146 4.004 22.844 1.00 84.19 215 LYS A N 1
ATOM 1661 C CA . LYS A 1 215 ? -0.281 4.266 24.012 1.00 84.19 215 LYS A CA 1
ATOM 1662 C C . LYS A 1 215 ? -0.337 5.720 24.501 1.00 84.19 215 LYS A C 1
ATOM 1664 O O . LYS A 1 215 ? 0.127 6.012 25.603 1.00 84.19 215 LYS A O 1
ATOM 1669 N N . SER A 1 216 ? -0.865 6.644 23.695 1.00 85.44 216 SER A N 1
ATOM 1670 C CA . SER A 1 216 ? -0.941 8.063 24.056 1.00 85.44 216 SER A CA 1
ATOM 1671 C C . SER A 1 216 ? -2.026 8.339 25.105 1.00 85.44 216 SER A C 1
ATOM 1673 O O . SER A 1 216 ? -2.991 7.591 25.260 1.00 85.44 216 SER A O 1
ATOM 1675 N N . VAL A 1 217 ? -1.907 9.460 25.824 1.00 86.12 217 VAL A N 1
ATOM 1676 C CA . VAL A 1 217 ? -2.938 9.885 26.784 1.00 86.12 217 VAL A CA 1
ATOM 1677 C C . VAL A 1 217 ? -4.270 10.099 26.055 1.00 86.12 217 VAL A C 1
ATOM 1679 O O . VAL A 1 217 ? -4.371 10.923 25.141 1.00 86.12 217 VAL A O 1
ATOM 1682 N N . GLY A 1 218 ? -5.297 9.350 26.468 1.00 88.06 218 GLY A N 1
ATOM 1683 C CA . GLY A 1 218 ? -6.613 9.353 25.821 1.00 88.06 218 GLY A CA 1
ATOM 1684 C C . GLY A 1 218 ? -6.648 8.652 24.457 1.00 88.06 218 GLY A C 1
ATOM 1685 O O . GLY A 1 218 ? -7.596 8.872 23.701 1.00 88.06 218 GLY A O 1
ATOM 1686 N N . GLY A 1 219 ? -5.638 7.835 24.137 1.00 88.62 219 GLY A N 1
ATOM 1687 C CA . GLY A 1 219 ? -5.494 7.112 22.871 1.00 88.62 219 GLY A CA 1
ATOM 1688 C C . GLY A 1 219 ? -6.741 6.334 22.460 1.00 88.62 219 GLY A C 1
ATOM 1689 O O . GLY A 1 219 ? -7.197 6.468 21.328 1.00 88.62 219 GLY A O 1
ATOM 1690 N N . ASP A 1 220 ? -7.364 5.618 23.397 1.00 89.31 220 ASP A N 1
ATOM 1691 C CA . ASP A 1 220 ? -8.568 4.812 23.159 1.00 89.31 220 ASP A CA 1
ATOM 1692 C C . ASP A 1 220 ? -9.713 5.626 22.545 1.00 89.31 220 ASP A C 1
ATOM 1694 O O . ASP A 1 220 ? -10.317 5.230 21.547 1.00 89.31 220 ASP A O 1
ATOM 1698 N N . ALA A 1 221 ? -10.008 6.787 23.139 1.00 90.81 221 ALA A N 1
ATOM 1699 C CA . ALA A 1 221 ? -11.082 7.664 22.688 1.00 90.81 221 ALA A CA 1
ATOM 1700 C C . ALA A 1 221 ? -10.745 8.306 21.337 1.00 90.81 221 ALA A C 1
ATOM 1702 O O . ALA A 1 221 ? -11.627 8.439 20.486 1.00 90.81 221 ALA A O 1
ATOM 1703 N N . LYS A 1 222 ? -9.472 8.664 21.118 1.00 90.62 222 LYS A N 1
ATOM 1704 C CA . LYS A 1 222 ? -8.994 9.200 19.836 1.00 90.62 222 LYS A CA 1
ATOM 1705 C C . LYS A 1 222 ? -9.155 8.173 18.716 1.00 90.62 222 LYS A C 1
ATOM 1707 O O . LYS A 1 222 ? -9.789 8.470 17.708 1.00 90.62 222 LYS A O 1
ATOM 1712 N N . VAL A 1 223 ? -8.651 6.956 18.914 1.00 90.31 223 VAL A N 1
ATOM 1713 C CA . VAL A 1 223 ? -8.728 5.874 17.924 1.00 90.31 223 VAL A CA 1
ATOM 1714 C C . VAL A 1 223 ? -10.181 5.485 17.642 1.00 90.31 223 VAL A C 1
ATOM 1716 O O . VAL A 1 223 ? -10.567 5.348 16.482 1.00 90.31 223 VAL A O 1
ATOM 1719 N N . ALA A 1 224 ? -11.024 5.386 18.675 1.00 91.25 224 ALA A N 1
ATOM 1720 C CA . ALA A 1 224 ? -12.456 5.141 18.502 1.00 91.25 224 ALA A CA 1
ATOM 1721 C C . ALA A 1 224 ? -13.139 6.240 17.665 1.00 91.25 224 ALA A C 1
ATOM 1723 O O . ALA A 1 224 ? -13.949 5.943 16.778 1.00 91.25 224 ALA A O 1
ATOM 1724 N N . ALA A 1 225 ? -12.788 7.509 17.899 1.00 92.25 225 ALA A N 1
ATOM 1725 C CA . ALA A 1 225 ? -13.283 8.625 17.100 1.00 92.25 225 ALA A CA 1
ATOM 1726 C C . ALA A 1 225 ? -12.802 8.542 15.642 1.00 92.25 225 ALA A C 1
ATOM 1728 O O . ALA A 1 225 ? -13.600 8.752 14.730 1.00 92.25 225 ALA A O 1
ATOM 1729 N N . TRP A 1 226 ? -11.541 8.174 15.396 1.00 92.38 226 TRP A N 1
ATOM 1730 C CA . TRP A 1 226 ? -11.022 7.983 14.037 1.00 92.38 226 TRP A CA 1
ATOM 1731 C C . TRP A 1 226 ? -11.773 6.892 13.284 1.00 92.38 226 TRP A C 1
ATOM 1733 O O . TRP A 1 226 ? -12.251 7.146 12.182 1.00 92.38 226 TRP A O 1
ATOM 1743 N N . ILE A 1 227 ? -11.964 5.719 13.897 1.00 92.56 227 ILE A N 1
ATOM 1744 C CA . ILE A 1 227 ? -12.721 4.605 13.303 1.00 92.56 227 ILE A CA 1
ATOM 1745 C C . ILE A 1 227 ? -14.146 5.049 12.951 1.00 92.56 227 ILE A C 1
ATOM 1747 O O . ILE A 1 227 ? -14.654 4.756 11.864 1.00 92.56 227 ILE A O 1
ATOM 1751 N N . THR A 1 228 ? -14.783 5.814 13.838 1.00 91.25 228 THR A N 1
ATOM 1752 C CA . THR A 1 228 ? -16.131 6.358 13.615 1.00 91.25 228 THR A CA 1
ATOM 1753 C C . THR A 1 228 ? -16.165 7.365 12.457 1.00 91.25 228 THR A C 1
ATOM 1755 O O . THR A 1 228 ? -17.144 7.406 11.714 1.00 91.25 228 THR A O 1
ATOM 1758 N N . ASN A 1 229 ? -15.078 8.105 12.232 1.00 91.94 229 ASN A N 1
ATOM 1759 C CA . ASN A 1 229 ? -14.965 9.136 11.196 1.00 91.94 229 ASN A CA 1
ATOM 1760 C C . ASN A 1 229 ? -14.385 8.654 9.855 1.00 91.94 229 ASN A C 1
ATOM 1762 O O . ASN A 1 229 ? -14.302 9.452 8.925 1.00 91.94 229 ASN A O 1
ATOM 1766 N N . LEU A 1 230 ? -14.016 7.374 9.709 1.00 93.44 230 LEU A N 1
ATOM 1767 C CA . LEU A 1 230 ? -13.557 6.846 8.417 1.00 93.44 230 LEU A CA 1
ATOM 1768 C C . LEU A 1 230 ? -14.601 7.097 7.298 1.00 93.44 230 LEU A C 1
ATOM 1770 O O . LEU A 1 230 ? -15.798 7.252 7.577 1.00 93.44 230 LEU A O 1
ATOM 1774 N N . PRO A 1 231 ? -14.208 7.083 6.015 1.00 92.88 231 PRO A N 1
ATOM 1775 C CA . PRO A 1 231 ? -15.149 7.177 4.899 1.00 92.88 231 PRO A CA 1
ATOM 1776 C C . PRO A 1 231 ? -16.161 6.015 4.838 1.00 92.88 231 PRO A C 1
ATOM 1778 O O . PRO A 1 231 ? -15.804 4.861 5.094 1.00 92.88 231 PRO A O 1
ATOM 1781 N N . PRO A 1 232 ? -17.433 6.251 4.463 1.00 89.69 232 PRO A N 1
ATOM 1782 C CA . PRO A 1 232 ? -18.452 5.194 4.352 1.00 89.69 232 PRO A CA 1
ATOM 1783 C C . PRO A 1 232 ? -18.187 4.199 3.205 1.00 89.69 232 PRO A C 1
ATOM 1785 O O . PRO A 1 232 ? -18.818 3.142 3.126 1.00 89.69 232 PRO A O 1
ATOM 1788 N N . SER A 1 233 ? -17.264 4.526 2.301 1.00 89.94 233 SER A N 1
ATOM 1789 C CA . SER A 1 233 ? -16.729 3.638 1.265 1.00 89.94 233 SER A CA 1
ATOM 1790 C C . SER A 1 233 ? -15.851 2.517 1.820 1.00 89.94 233 SER A C 1
ATOM 1792 O O . SER A 1 233 ? -15.678 1.506 1.137 1.00 89.94 233 SER A O 1
ATOM 1794 N N . MET A 1 234 ? -15.318 2.683 3.036 1.00 93.69 234 MET A N 1
ATOM 1795 C CA . MET A 1 234 ? -14.422 1.729 3.678 1.00 93.69 234 MET A CA 1
ATOM 1796 C C . MET A 1 234 ? -15.101 0.367 3.806 1.00 93.69 234 MET A C 1
ATOM 1798 O O . MET A 1 234 ? -16.199 0.259 4.352 1.00 93.69 234 MET A O 1
ATOM 1802 N N . ARG A 1 235 ? -14.447 -0.677 3.302 1.00 91.38 235 ARG A N 1
ATOM 1803 C CA . ARG A 1 235 ? -14.918 -2.065 3.364 1.00 91.38 235 ARG A CA 1
ATOM 1804 C C . ARG A 1 235 ? -14.050 -2.919 4.260 1.00 91.38 235 ARG A C 1
ATOM 1806 O O . ARG A 1 235 ? -14.602 -3.774 4.941 1.00 91.38 235 ARG A O 1
ATOM 1813 N N . VAL A 1 236 ? -12.743 -2.683 4.250 1.00 91.19 236 VAL A N 1
ATOM 1814 C CA . VAL A 1 236 ? -11.762 -3.421 5.036 1.00 91.19 236 VAL A CA 1
ATOM 1815 C C . VAL A 1 236 ? -10.862 -2.426 5.752 1.00 91.19 236 VAL A C 1
ATOM 1817 O O . VAL A 1 236 ? -10.358 -1.489 5.135 1.00 91.19 236 VAL A O 1
ATOM 1820 N N . LEU A 1 237 ? -10.665 -2.636 7.045 1.00 91.31 237 LEU A N 1
ATOM 1821 C CA . LEU A 1 237 ? -9.689 -1.910 7.844 1.00 91.31 237 LEU A CA 1
ATOM 1822 C C . LEU A 1 237 ? -8.748 -2.934 8.476 1.00 91.31 237 LEU A C 1
ATOM 1824 O O . LEU A 1 237 ? -9.199 -3.874 9.124 1.00 91.31 237 LEU A O 1
ATOM 1828 N N . LYS A 1 238 ? -7.454 -2.754 8.247 1.00 90.69 238 LYS A N 1
ATOM 1829 C CA . LYS A 1 238 ? -6.369 -3.567 8.782 1.00 90.69 238 LYS A CA 1
ATOM 1830 C C . LYS A 1 238 ? -5.613 -2.739 9.813 1.00 90.69 238 LYS A C 1
ATOM 1832 O O . LYS A 1 238 ? -5.120 -1.660 9.491 1.00 90.69 238 LYS A O 1
ATOM 1837 N N . LEU A 1 239 ? -5.571 -3.215 11.047 1.00 87.69 239 LEU A N 1
ATOM 1838 C CA . LEU A 1 239 ? -4.944 -2.531 12.168 1.00 87.69 239 LEU A CA 1
ATOM 1839 C C . LEU A 1 239 ? -3.752 -3.352 12.640 1.00 87.69 239 LEU A C 1
ATOM 1841 O O . LEU A 1 239 ? -3.942 -4.444 13.176 1.00 87.69 239 LEU A O 1
ATOM 1845 N N . TYR A 1 240 ? -2.552 -2.812 12.460 1.00 82.69 240 TYR A N 1
ATOM 1846 C CA . TYR A 1 240 ? -1.369 -3.287 13.160 1.00 82.69 240 TYR A CA 1
ATOM 1847 C C . TYR A 1 240 ? -1.420 -2.789 14.602 1.00 82.69 240 TYR A C 1
ATOM 1849 O O . TYR A 1 240 ? -1.614 -1.600 14.881 1.00 82.69 240 TYR A O 1
ATOM 1857 N N . LEU A 1 241 ? -1.299 -3.744 15.513 1.00 76.19 241 LEU A N 1
ATOM 1858 C CA . LEU A 1 241 ? -1.288 -3.552 16.948 1.00 76.19 241 LEU A CA 1
ATOM 1859 C C . LEU A 1 241 ? -0.004 -4.199 17.468 1.00 76.19 241 LEU A C 1
ATOM 1861 O O . LEU A 1 241 ? 0.092 -5.423 17.542 1.00 76.19 241 LEU A O 1
ATOM 1865 N N . ASP A 1 242 ? 0.983 -3.386 17.829 1.00 67.62 242 ASP A N 1
ATOM 1866 C CA . ASP A 1 242 ? 2.162 -3.877 18.544 1.00 67.62 242 ASP A CA 1
ATOM 1867 C C . ASP A 1 242 ? 1.754 -4.315 19.966 1.00 67.62 242 ASP A C 1
ATOM 1869 O O . ASP A 1 242 ? 1.155 -3.558 20.740 1.00 67.62 242 ASP A O 1
ATOM 1873 N N . SER A 1 243 ? 2.110 -5.560 20.298 1.00 50.34 243 SER A N 1
ATOM 1874 C CA . SER A 1 243 ? 1.955 -6.270 21.581 1.00 50.34 243 SER A CA 1
ATOM 1875 C C . SER A 1 243 ? 2.461 -5.594 22.855 1.00 50.34 243 SER A C 1
ATOM 1877 O O . SER A 1 243 ? 2.396 -6.202 23.926 1.00 50.34 243 SER A O 1
ATOM 1879 N N . ALA A 1 244 ? 2.931 -4.355 22.826 1.00 45.97 244 ALA A N 1
ATOM 1880 C CA . ALA A 1 244 ? 3.352 -3.631 24.024 1.00 45.97 244 ALA A CA 1
ATOM 1881 C C . ALA A 1 244 ? 2.298 -3.560 25.161 1.00 45.97 244 ALA A C 1
ATOM 1883 O O . ALA A 1 244 ? 2.626 -3.122 26.263 1.00 45.97 244 ALA A O 1
ATOM 1884 N N . CYS A 1 245 ? 1.062 -4.030 24.952 1.00 44.09 245 CYS A N 1
ATOM 1885 C CA . CYS A 1 245 ? 0.116 -4.326 26.026 1.00 44.09 245 CYS A CA 1
ATOM 1886 C C . CYS A 1 245 ? 0.540 -5.497 26.942 1.00 44.09 245 CYS A C 1
ATOM 1888 O O . CYS A 1 245 ? 0.170 -5.454 28.113 1.00 44.09 245 CYS A O 1
ATOM 1890 N N . ARG A 1 246 ? 1.326 -6.503 26.499 1.00 42.31 246 ARG A N 1
ATOM 1891 C CA . ARG A 1 246 ? 1.904 -7.573 27.353 1.00 42.31 246 ARG A CA 1
ATOM 1892 C C . ARG A 1 246 ? 3.160 -8.230 26.748 1.00 42.31 246 ARG A C 1
ATOM 1894 O O . ARG A 1 246 ? 3.034 -9.146 25.955 1.00 42.31 246 ARG A O 1
ATOM 1901 N N . SER A 1 247 ? 4.344 -7.858 27.249 1.00 41.72 247 SER A N 1
ATOM 1902 C CA . SER A 1 247 ? 5.573 -8.673 27.457 1.00 41.72 247 SER A CA 1
ATOM 1903 C C . SER A 1 247 ? 6.166 -9.574 26.343 1.00 41.72 247 SER A C 1
ATOM 1905 O O . SER A 1 247 ? 7.265 -10.087 26.554 1.00 41.72 247 SER A O 1
ATOM 1907 N N . ILE A 1 248 ? 5.520 -9.814 25.206 1.00 43.56 248 ILE A N 1
ATOM 1908 C CA . ILE A 1 248 ? 5.984 -10.735 24.160 1.00 43.56 248 ILE A CA 1
ATOM 1909 C C . ILE A 1 248 ? 5.784 -10.029 22.824 1.00 43.56 248 ILE A C 1
ATOM 1911 O O . ILE A 1 248 ? 4.645 -9.728 22.499 1.00 43.56 248 ILE A O 1
ATOM 1915 N N . MET A 1 249 ? 6.872 -9.777 22.087 1.00 49.59 249 MET A N 1
ATOM 1916 C CA . MET A 1 249 ? 6.872 -9.173 20.746 1.00 49.59 249 MET A CA 1
ATOM 1917 C C . MET A 1 249 ? 6.057 -10.032 19.766 1.00 49.59 249 MET A C 1
ATOM 1919 O O . MET A 1 249 ? 6.583 -10.971 19.171 1.00 49.59 249 MET A O 1
ATOM 1923 N N . ILE A 1 250 ? 4.762 -9.758 19.645 1.00 54.47 250 ILE A N 1
ATOM 1924 C CA . ILE A 1 250 ? 3.878 -10.340 18.632 1.00 54.47 250 ILE A CA 1
ATOM 1925 C C . ILE A 1 250 ? 3.130 -9.184 17.986 1.00 54.47 250 ILE A C 1
ATOM 1927 O O . ILE A 1 250 ? 2.294 -8.547 18.626 1.00 54.47 250 ILE A O 1
ATOM 1931 N N . ASP A 1 251 ? 3.384 -8.928 16.712 1.00 63.28 251 ASP A N 1
ATOM 1932 C CA . ASP A 1 251 ? 2.566 -7.972 15.987 1.00 63.28 251 ASP A CA 1
ATOM 1933 C C . ASP A 1 251 ? 1.218 -8.626 15.691 1.00 63.28 251 ASP A C 1
ATOM 1935 O O . ASP A 1 251 ? 1.115 -9.732 15.156 1.00 63.28 251 ASP A O 1
ATOM 1939 N N . VAL A 1 252 ? 0.139 -7.974 16.112 1.00 68.75 252 VAL A N 1
ATOM 1940 C CA . VAL A 1 252 ? -1.212 -8.460 15.848 1.00 68.75 252 VAL A CA 1
ATOM 1941 C C . VAL A 1 252 ? -1.802 -7.625 14.732 1.00 68.75 252 VAL A C 1
ATOM 1943 O O . VAL A 1 252 ? -1.969 -6.416 14.864 1.00 68.75 252 VAL A O 1
ATOM 1946 N N . MET A 1 253 ? -2.161 -8.286 13.639 1.00 77.19 253 MET A N 1
ATOM 1947 C CA . MET A 1 253 ? -2.929 -7.689 12.562 1.00 77.19 253 MET A CA 1
ATOM 1948 C C . MET A 1 253 ? -4.405 -8.047 12.751 1.00 77.19 253 MET A C 1
ATOM 1950 O O . MET A 1 253 ? -4.824 -9.190 12.557 1.00 77.19 253 MET A O 1
ATOM 1954 N N . LEU A 1 254 ? -5.205 -7.051 13.127 1.00 80.38 254 LEU A N 1
ATOM 1955 C CA . LEU A 1 254 ? -6.658 -7.159 13.181 1.00 80.38 254 LEU A CA 1
ATOM 1956 C C . LEU A 1 254 ? -7.249 -6.659 11.862 1.00 80.38 254 LEU A C 1
ATOM 1958 O O . LEU A 1 254 ? -7.179 -5.472 11.547 1.00 80.38 254 LEU A O 1
ATOM 1962 N N . THR A 1 255 ? -7.896 -7.549 11.115 1.00 80.12 255 THR A N 1
ATOM 1963 C CA . THR A 1 255 ? -8.637 -7.189 9.905 1.00 80.12 255 THR A CA 1
ATOM 1964 C C . THR A 1 255 ? -10.128 -7.154 10.203 1.00 80.12 255 THR A C 1
ATOM 1966 O O . THR A 1 255 ? -10.713 -8.164 10.565 1.00 80.12 255 THR A O 1
ATOM 1969 N N . VAL A 1 256 ? -10.789 -6.018 9.999 1.00 81.62 256 VAL A N 1
ATOM 1970 C CA . VAL A 1 256 ? -12.250 -5.893 10.105 1.00 81.62 256 VAL A CA 1
ATOM 1971 C C . VAL A 1 256 ? -12.869 -5.641 8.734 1.00 81.62 256 VAL A C 1
ATOM 1973 O O . VAL A 1 256 ? -12.295 -4.946 7.897 1.00 81.62 256 VAL A O 1
ATOM 1976 N N . ALA A 1 257 ? -14.054 -6.203 8.496 1.00 80.50 257 ALA A N 1
ATOM 1977 C CA . ALA A 1 257 ? -14.780 -6.109 7.236 1.00 80.50 257 ALA A CA 1
ATOM 1978 C C . ALA A 1 257 ? -16.232 -5.660 7.447 1.00 80.50 257 ALA A C 1
ATOM 1980 O O . ALA A 1 257 ? -16.922 -6.096 8.369 1.00 80.50 257 ALA A O 1
ATOM 1981 N N . GLN A 1 258 ? -16.717 -4.771 6.577 1.00 82.50 258 GLN A N 1
ATOM 1982 C CA . GLN A 1 258 ? -18.057 -4.187 6.707 1.00 82.50 258 GLN A CA 1
ATOM 1983 C C . GLN A 1 258 ? -19.159 -5.198 6.373 1.00 82.50 258 GLN A C 1
ATOM 1985 O O . GLN A 1 258 ? -20.254 -5.149 6.929 1.00 82.50 258 GLN A O 1
ATOM 1990 N N . VAL A 1 259 ? -18.861 -6.125 5.463 1.00 81.00 259 VAL A N 1
ATOM 1991 C CA . VAL A 1 259 ? -19.769 -7.193 5.049 1.00 81.00 259 VAL A CA 1
ATOM 1992 C C . VAL A 1 259 ? -19.386 -8.472 5.771 1.00 81.00 259 VAL A C 1
ATOM 1994 O O . VAL A 1 259 ? -18.208 -8.740 5.978 1.00 81.00 259 VAL A O 1
ATOM 1997 N N . ARG A 1 260 ? -20.393 -9.279 6.106 1.00 76.00 260 ARG A N 1
ATOM 1998 C CA . ARG A 1 260 ? -20.199 -10.593 6.707 1.00 76.00 260 ARG A CA 1
ATOM 1999 C C . ARG A 1 260 ? -19.428 -11.514 5.761 1.00 76.00 260 ARG A C 1
ATOM 2001 O O . ARG A 1 260 ? -19.941 -11.874 4.701 1.00 76.00 260 ARG A O 1
ATOM 2008 N N . MET A 1 261 ? -18.255 -11.950 6.197 1.00 75.69 261 MET A N 1
ATOM 2009 C CA . MET A 1 261 ? -17.445 -12.935 5.484 1.00 75.69 261 MET A CA 1
ATOM 2010 C C . MET A 1 261 ? -17.735 -14.356 6.007 1.00 75.69 261 MET A C 1
ATOM 2012 O O . MET A 1 261 ? -17.782 -14.563 7.222 1.00 75.69 261 MET A O 1
ATOM 2016 N N . PRO A 1 262 ? -17.974 -15.355 5.136 1.00 74.50 262 PRO A N 1
ATOM 2017 C CA . PRO A 1 262 ? -18.094 -16.749 5.559 1.00 74.50 262 PRO A CA 1
ATOM 2018 C C . PRO A 1 262 ? -16.806 -17.237 6.234 1.00 74.50 262 PRO A C 1
ATOM 2020 O O . PRO A 1 262 ? -15.717 -17.007 5.722 1.00 74.50 262 PRO A O 1
ATOM 2023 N N . GLY A 1 263 ? -16.932 -17.922 7.372 1.00 74.75 263 GLY A N 1
ATOM 2024 C CA . GLY A 1 263 ? -15.787 -18.436 8.136 1.00 74.75 263 GLY A CA 1
ATOM 2025 C C . GLY A 1 263 ? -15.122 -17.416 9.064 1.00 74.75 263 GLY A C 1
ATOM 2026 O O . GLY A 1 263 ? -14.333 -17.821 9.909 1.00 74.75 263 GLY A O 1
ATOM 2027 N N . TRP A 1 264 ? -15.471 -16.129 8.962 1.00 73.88 264 TRP A N 1
ATOM 2028 C CA . TRP A 1 264 ? -14.991 -15.104 9.888 1.00 73.88 264 TRP A CA 1
ATOM 2029 C C . TRP A 1 264 ? -15.936 -15.001 11.093 1.00 73.88 264 TRP A C 1
ATOM 2031 O O . TRP A 1 264 ? -17.160 -14.930 10.897 1.00 73.88 264 TRP A O 1
ATOM 2041 N N . PRO A 1 265 ? -15.414 -14.992 12.331 1.00 67.69 265 PRO A N 1
ATOM 2042 C CA . PRO A 1 265 ? -16.230 -14.778 13.521 1.00 67.69 265 PRO A CA 1
ATOM 2043 C C . PRO A 1 265 ? -16.902 -13.394 13.507 1.00 67.69 265 PRO A C 1
ATOM 2045 O O . PRO A 1 265 ? -16.413 -12.429 12.904 1.00 67.69 265 PRO A O 1
ATOM 2048 N N . ARG A 1 266 ? -18.057 -13.266 14.175 1.00 64.88 266 ARG A N 1
ATOM 2049 C CA . ARG A 1 266 ? -18.657 -11.941 14.416 1.00 64.88 266 ARG A CA 1
ATOM 2050 C C . ARG A 1 266 ? -17.922 -11.219 15.526 1.00 64.88 266 ARG A C 1
ATOM 2052 O O . ARG A 1 266 ? -17.493 -11.854 16.478 1.00 64.88 266 ARG A O 1
ATOM 2059 N N . MET A 1 267 ? -17.881 -9.890 15.471 1.00 63.69 267 MET A N 1
ATOM 2060 C CA . MET A 1 267 ? -17.105 -9.082 16.423 1.00 63.69 267 MET A CA 1
ATOM 2061 C C . MET A 1 267 ? -17.381 -9.361 17.910 1.00 63.69 267 MET A C 1
ATOM 2063 O O . MET A 1 267 ? -16.491 -9.220 18.730 1.00 63.69 267 MET A O 1
ATOM 2067 N N . HIS A 1 268 ? -18.592 -9.797 18.255 1.00 59.22 268 HIS A N 1
ATOM 2068 C CA . HIS A 1 268 ? -18.989 -10.167 19.619 1.00 59.22 268 HIS A CA 1
ATOM 2069 C C . HIS A 1 268 ? -18.820 -11.660 19.951 1.00 59.22 268 HIS A C 1
ATOM 2071 O O . HIS A 1 268 ? -18.992 -12.050 21.098 1.00 59.22 268 HIS A O 1
ATOM 2077 N N . GLU A 1 269 ? -18.567 -12.509 18.954 1.00 55.16 269 GLU A N 1
ATOM 2078 C CA . GLU A 1 269 ? -18.379 -13.958 19.120 1.00 55.16 269 GLU A CA 1
ATOM 2079 C C . GLU A 1 269 ? -16.927 -14.316 19.471 1.00 55.16 269 GLU A C 1
ATOM 2081 O O . GLU A 1 269 ? -16.649 -15.455 19.838 1.00 55.16 269 GLU A O 1
ATOM 2086 N N . TRP A 1 270 ? -16.003 -13.358 19.387 1.00 60.41 270 TRP A N 1
ATOM 2087 C CA . TRP A 1 270 ? -14.621 -13.534 19.818 1.00 60.41 270 TRP A CA 1
ATOM 2088 C C . TRP A 1 270 ? -14.461 -13.180 21.293 1.00 60.41 270 TRP A C 1
ATOM 2090 O O . TRP A 1 270 ? -14.738 -12.052 21.692 1.00 60.41 270 TRP A O 1
ATOM 2100 N N . ASN A 1 271 ? -13.994 -14.141 22.089 1.00 49.72 271 ASN A N 1
ATOM 2101 C CA . ASN A 1 271 ? -13.720 -13.973 23.520 1.00 49.72 271 ASN A CA 1
ATOM 2102 C C . ASN A 1 271 ? -12.237 -14.184 23.887 1.00 49.72 271 ASN A C 1
ATOM 2104 O O . ASN A 1 271 ? -11.887 -14.014 25.053 1.00 49.72 271 ASN A O 1
ATOM 2108 N N . ASP A 1 272 ? -11.364 -14.513 22.927 1.00 53.31 272 ASP A N 1
ATOM 2109 C CA . ASP A 1 272 ? -9.967 -14.867 23.203 1.00 53.31 272 ASP A CA 1
ATOM 2110 C C . ASP A 1 272 ? -8.969 -13.788 22.726 1.00 53.31 272 ASP A C 1
ATOM 2112 O O . ASP A 1 272 ? -8.864 -13.492 21.548 1.00 53.31 272 ASP A O 1
ATOM 2116 N N . ALA A 1 273 ? -8.197 -13.241 23.671 1.00 55.88 273 ALA A N 1
ATOM 2117 C CA . ALA A 1 273 ? -6.817 -12.735 23.544 1.00 55.88 273 ALA A CA 1
ATOM 2118 C C . ALA A 1 273 ? -6.430 -11.527 22.643 1.00 55.88 273 ALA A C 1
ATOM 2120 O O . ALA A 1 273 ? -5.231 -11.316 22.459 1.00 55.88 273 ALA A O 1
ATOM 2121 N N . VAL A 1 274 ? -7.339 -10.660 22.174 1.00 65.19 274 VAL A N 1
ATOM 2122 C CA . VAL A 1 274 ? -6.949 -9.293 21.729 1.00 65.19 274 VAL A CA 1
ATOM 2123 C C . VAL A 1 274 ? -7.451 -8.259 22.736 1.00 65.19 274 VAL A C 1
ATOM 2125 O O . VAL A 1 274 ? -8.635 -7.924 22.775 1.00 65.19 274 VAL A O 1
ATOM 2128 N N . ASP A 1 275 ? -6.528 -7.772 23.574 1.00 71.44 275 ASP A N 1
ATOM 2129 C CA . ASP A 1 275 ? -6.755 -6.786 24.645 1.00 71.44 275 ASP A CA 1
ATOM 2130 C C . ASP A 1 275 ? -6.906 -5.372 24.047 1.00 71.44 275 ASP A C 1
ATOM 2132 O O . ASP A 1 275 ? -6.064 -4.494 24.225 1.00 71.44 275 ASP A O 1
ATOM 2136 N N . LEU A 1 276 ? -7.952 -5.174 23.238 1.00 77.50 276 LEU A N 1
ATOM 2137 C CA . LEU A 1 276 ? -8.312 -3.862 22.704 1.00 77.50 276 LEU A CA 1
ATOM 2138 C C . LEU A 1 276 ? -9.204 -3.098 23.696 1.00 77.50 276 LEU A C 1
ATOM 2140 O O . LEU A 1 276 ? -10.116 -3.685 24.287 1.00 77.50 276 LEU A O 1
ATOM 2144 N N . PRO A 1 277 ? -9.025 -1.772 23.836 1.00 85.19 277 PRO A N 1
ATOM 2145 C CA . PRO A 1 277 ? -9.879 -0.961 24.693 1.00 85.19 277 PRO A CA 1
ATOM 2146 C C . PRO A 1 277 ? -11.357 -1.022 24.288 1.00 85.19 277 PRO A C 1
ATOM 2148 O O . PRO A 1 277 ? -11.702 -0.993 23.105 1.00 85.19 277 PRO A O 1
ATOM 2151 N N . ALA A 1 278 ? -12.260 -1.010 25.274 1.00 86.75 278 ALA A N 1
ATOM 2152 C CA . ALA A 1 278 ? -13.706 -1.123 25.049 1.00 86.75 278 ALA A CA 1
ATOM 2153 C C . ALA A 1 278 ? -14.273 -0.053 24.091 1.00 86.75 278 ALA A C 1
ATOM 2155 O O . ALA A 1 278 ? -15.190 -0.331 23.315 1.00 86.75 278 ALA A O 1
ATOM 2156 N N . ALA A 1 279 ? -13.718 1.164 24.113 1.00 88.25 279 ALA A N 1
ATOM 2157 C CA . ALA A 1 279 ? -14.109 2.237 23.197 1.00 88.25 279 ALA A CA 1
ATOM 2158 C C . ALA A 1 279 ? -13.786 1.890 21.732 1.00 88.25 279 ALA A C 1
ATOM 2160 O O . ALA A 1 279 ? -14.616 2.108 20.848 1.00 88.25 279 ALA A O 1
ATOM 2161 N N . VAL A 1 280 ? -12.615 1.295 21.488 1.00 88.12 280 VAL A N 1
ATOM 2162 C CA . VAL A 1 280 ? -12.171 0.859 20.157 1.00 88.12 280 VAL A CA 1
ATOM 2163 C C . VAL A 1 280 ? -13.040 -0.296 19.672 1.00 88.12 280 VAL A C 1
ATOM 2165 O O . VAL A 1 280 ? -13.562 -0.236 18.560 1.00 88.12 280 VAL A O 1
ATOM 2168 N N . TRP A 1 281 ? -13.298 -1.288 20.532 1.00 87.12 281 TRP A N 1
ATOM 2169 C CA . TRP A 1 281 ? -14.227 -2.380 20.227 1.00 87.12 281 TRP A CA 1
ATOM 2170 C C . TRP A 1 281 ? -15.614 -1.878 19.837 1.00 87.12 281 TRP A C 1
ATOM 2172 O O . TRP A 1 281 ? -16.179 -2.313 18.835 1.00 87.12 281 TRP A O 1
ATOM 2182 N N . THR A 1 282 ? -16.153 -0.929 20.601 1.00 89.31 282 THR A N 1
ATOM 2183 C CA . THR A 1 282 ? -17.476 -0.354 20.337 1.00 89.31 282 THR A CA 1
ATOM 2184 C C . THR A 1 282 ? -17.512 0.352 18.981 1.00 89.31 282 THR A C 1
ATOM 2186 O O . THR A 1 282 ? -18.453 0.155 18.212 1.00 89.31 282 THR A O 1
ATOM 2189 N N . ALA A 1 283 ? -16.476 1.130 18.652 1.00 90.25 283 ALA A N 1
ATOM 2190 C CA . ALA A 1 283 ? -16.376 1.821 17.368 1.00 90.25 283 ALA A CA 1
ATOM 2191 C C . ALA A 1 283 ? -16.257 0.843 16.188 1.00 90.25 283 ALA A C 1
ATOM 2193 O O . ALA A 1 283 ? -16.923 1.023 15.166 1.00 90.25 283 ALA A O 1
ATOM 2194 N N . LEU A 1 284 ? -15.456 -0.218 16.333 1.00 89.88 284 LEU A N 1
ATOM 2195 C CA . LEU A 1 284 ? -15.338 -1.265 15.320 1.00 89.88 284 LEU A CA 1
ATOM 2196 C C . LEU A 1 284 ? -16.681 -1.983 15.122 1.00 89.88 284 LEU A C 1
ATOM 2198 O O . LEU A 1 284 ? -17.115 -2.143 13.983 1.00 89.88 284 LEU A O 1
ATOM 2202 N N . ALA A 1 285 ? -17.378 -2.345 16.203 1.00 87.56 285 ALA A N 1
ATOM 2203 C CA . ALA A 1 285 ? -18.626 -3.114 16.142 1.00 87.56 285 ALA A CA 1
ATOM 2204 C C . ALA A 1 285 ? -19.784 -2.303 15.561 1.00 87.56 285 ALA A C 1
ATOM 2206 O O . ALA A 1 285 ? -20.661 -2.852 14.895 1.00 87.56 285 ALA A O 1
ATOM 2207 N N . ALA A 1 286 ? -19.778 -0.989 15.786 1.00 88.94 286 ALA A N 1
ATOM 2208 C CA . ALA A 1 286 ? -20.743 -0.077 15.190 1.00 88.94 286 ALA A CA 1
ATOM 2209 C C . ALA A 1 286 ? -20.579 0.040 13.666 1.00 88.94 286 ALA A C 1
ATOM 2211 O O . ALA A 1 286 ? -21.539 0.361 12.965 1.00 88.94 286 ALA A O 1
ATOM 2212 N N . ARG A 1 287 ? -19.368 -0.202 13.148 1.00 88.06 287 ARG A N 1
ATOM 2213 C CA . ARG A 1 287 ? -19.011 0.086 11.756 1.00 88.06 287 ARG A CA 1
ATOM 2214 C C . ARG A 1 287 ? -18.813 -1.151 10.883 1.00 88.06 287 ARG A C 1
ATOM 2216 O O . ARG A 1 287 ? -19.083 -1.086 9.682 1.00 88.06 287 ARG A O 1
ATOM 2223 N N . PHE A 1 288 ? -18.349 -2.257 11.454 1.00 87.38 288 PHE A N 1
ATOM 2224 C CA . PHE A 1 288 ? -17.947 -3.456 10.725 1.00 87.38 288 PHE A CA 1
ATOM 2225 C C . PHE A 1 288 ? -18.725 -4.694 11.192 1.00 87.38 288 PHE A C 1
ATOM 2227 O O . PHE A 1 288 ? -19.079 -4.826 12.361 1.00 87.38 288 PHE A O 1
ATOM 2234 N N . GLY A 1 289 ? -19.015 -5.604 10.257 1.00 79.44 289 GLY A N 1
ATOM 2235 C CA . GLY A 1 289 ? -19.880 -6.769 10.477 1.00 79.44 289 GLY A CA 1
ATOM 2236 C C . GLY A 1 289 ? -19.142 -8.078 10.774 1.00 79.44 289 GLY A C 1
ATOM 2237 O O . GLY A 1 289 ? -19.745 -9.009 11.310 1.00 79.44 289 GLY A O 1
ATOM 2238 N N . SER A 1 290 ? -17.856 -8.169 10.435 1.00 83.06 290 SER A N 1
ATOM 2239 C CA . SER A 1 290 ? -16.994 -9.323 10.720 1.00 83.06 290 SER A CA 1
ATOM 2240 C C . SER A 1 290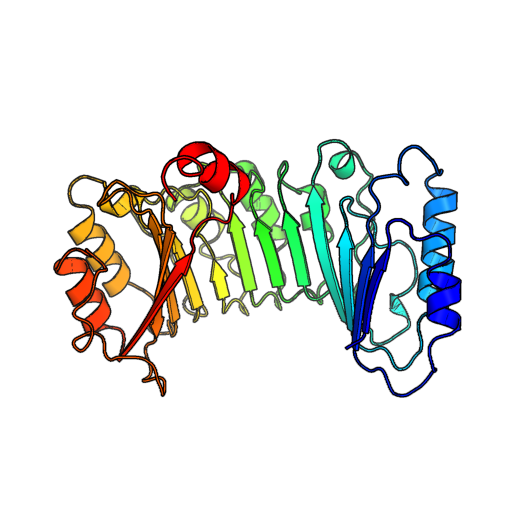 ? -15.546 -8.890 10.894 1.00 83.06 290 SER A C 1
ATOM 2242 O O . SER A 1 290 ? -15.182 -7.774 10.525 1.00 83.06 290 SER A O 1
ATOM 2244 N N . PHE A 1 291 ? -14.717 -9.774 11.430 1.00 81.75 291 PHE A N 1
ATOM 2245 C CA . PHE A 1 291 ? -13.291 -9.533 11.596 1.00 81.75 291 PHE A CA 1
ATOM 2246 C C . PHE A 1 291 ? -12.522 -10.858 11.592 1.00 81.75 291 PHE A C 1
ATOM 2248 O O . PHE A 1 291 ? -13.113 -11.929 11.723 1.00 81.75 291 PHE A O 1
ATOM 2255 N N . ASP A 1 292 ? -11.217 -10.747 11.423 1.00 80.00 292 ASP A N 1
ATOM 2256 C CA . ASP A 1 292 ? -10.238 -11.818 11.449 1.00 80.00 292 ASP A CA 1
ATOM 2257 C C . ASP A 1 292 ? -8.977 -11.289 12.125 1.00 80.00 292 ASP A C 1
ATOM 2259 O O . ASP A 1 292 ? -8.630 -10.113 11.981 1.00 80.00 292 ASP A O 1
ATOM 2263 N N . VAL A 1 293 ? -8.312 -12.143 12.892 1.00 73.31 293 VAL A N 1
ATOM 2264 C CA . VAL A 1 293 ? -7.091 -11.787 13.614 1.00 73.31 293 VAL A CA 1
ATOM 2265 C C . VAL A 1 293 ? -5.992 -12.709 13.141 1.00 73.31 293 VAL A C 1
ATOM 2267 O O . VAL A 1 293 ? -6.039 -13.918 13.359 1.00 73.31 293 VAL A O 1
ATOM 2270 N N . SER A 1 294 ? -4.978 -12.118 12.527 1.00 69.88 294 SER A N 1
ATOM 2271 C CA . SER A 1 294 ? -3.734 -12.800 12.213 1.00 69.88 294 SER A CA 1
ATOM 2272 C C . SER A 1 294 ? -2.660 -12.318 13.175 1.00 69.88 294 SER A C 1
ATOM 2274 O O . SER A 1 294 ? -2.356 -11.126 13.232 1.00 69.88 294 SER A O 1
ATOM 2276 N N . HIS A 1 295 ? -2.081 -13.246 13.928 1.00 65.94 295 HIS A N 1
ATOM 2277 C CA . HIS A 1 295 ? -0.869 -12.988 14.692 1.00 65.94 295 HIS A CA 1
ATOM 2278 C C . HIS A 1 295 ? 0.317 -13.106 13.739 1.00 65.94 295 HIS A C 1
ATOM 2280 O O . HIS A 1 295 ? 0.580 -14.200 13.231 1.00 65.94 295 HIS A O 1
ATOM 2286 N N . ASP A 1 296 ? 0.997 -11.994 13.478 1.00 58.25 296 ASP A N 1
ATOM 2287 C CA . ASP A 1 296 ? 2.266 -12.008 12.769 1.00 58.25 296 ASP A CA 1
ATOM 2288 C C . ASP A 1 296 ? 3.374 -12.106 13.818 1.00 58.25 296 ASP A C 1
ATOM 2290 O O . ASP A 1 296 ? 3.689 -11.172 14.556 1.00 58.25 296 ASP A O 1
ATOM 2294 N N . VAL A 1 297 ? 3.902 -13.315 13.973 1.00 50.75 297 VAL A N 1
ATOM 2295 C CA . VAL A 1 297 ? 5.096 -13.513 14.788 1.00 50.75 297 VAL A CA 1
ATOM 2296 C C . VAL A 1 297 ? 6.255 -13.128 13.892 1.00 50.75 297 VAL A C 1
ATOM 2298 O O . VAL A 1 297 ? 6.573 -13.880 12.966 1.00 50.75 297 VAL A O 1
ATOM 2301 N N . ASP A 1 298 ? 6.851 -11.965 14.161 1.00 47.88 298 ASP A N 1
ATOM 2302 C CA . ASP A 1 298 ? 8.008 -11.477 13.423 1.00 47.88 298 ASP A CA 1
ATOM 2303 C C . ASP A 1 298 ? 9.046 -12.608 13.333 1.00 47.88 298 ASP A C 1
ATOM 2305 O O . ASP A 1 298 ? 9.537 -13.138 14.339 1.00 47.88 298 ASP A O 1
ATOM 2309 N N . ARG A 1 299 ? 9.285 -13.085 12.106 1.00 40.19 299 ARG A N 1
ATOM 2310 C CA . ARG A 1 299 ? 10.021 -14.324 11.814 1.00 40.19 299 ARG A CA 1
ATOM 2311 C C . ARG A 1 299 ? 11.524 -14.131 11.950 1.00 40.19 299 ARG A C 1
ATOM 2313 O O . ARG A 1 299 ? 12.294 -14.683 11.163 1.00 40.19 299 ARG A O 1
ATOM 2320 N N . ASN A 1 300 ? 11.981 -13.447 12.990 1.00 45.56 300 ASN A N 1
ATOM 2321 C CA . ASN A 1 300 ? 13.372 -13.539 13.394 1.00 45.56 300 ASN A CA 1
ATOM 2322 C C . ASN A 1 300 ? 13.580 -14.859 14.160 1.00 45.56 300 ASN A C 1
ATOM 2324 O O . ASN A 1 300 ? 13.877 -14.899 15.353 1.00 45.56 300 ASN A O 1
ATOM 2328 N N . ALA A 1 301 ? 13.405 -15.985 13.454 1.00 45.75 301 ALA A N 1
ATOM 2329 C CA . ALA A 1 301 ? 13.587 -17.339 13.982 1.00 45.75 301 ALA A CA 1
ATOM 2330 C C . ALA A 1 301 ? 14.982 -17.527 14.613 1.00 45.75 301 ALA A C 1
ATOM 2332 O O . ALA A 1 301 ? 15.148 -18.318 15.540 1.00 45.75 301 ALA A O 1
ATOM 2333 N N . ALA A 1 302 ? 15.971 -16.752 14.151 1.00 47.88 302 ALA A N 1
ATOM 2334 C CA . ALA A 1 302 ? 17.318 -16.706 14.707 1.00 47.88 302 ALA A CA 1
ATOM 2335 C C . ALA A 1 302 ? 17.387 -16.039 16.096 1.00 47.88 302 ALA A C 1
ATOM 2337 O O . ALA A 1 302 ? 18.138 -16.509 16.949 1.00 47.88 302 ALA A O 1
ATOM 2338 N N . GLU A 1 303 ? 16.605 -14.988 16.366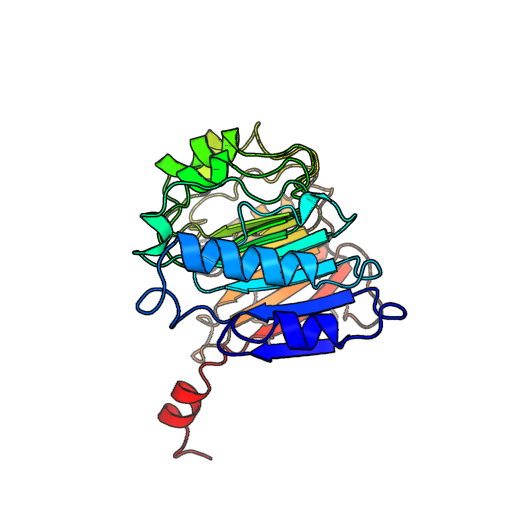 1.00 47.94 303 GLU A N 1
ATOM 2339 C CA . GLU A 1 303 ? 16.545 -14.373 17.701 1.00 47.94 303 GLU A CA 1
ATOM 2340 C C . GLU A 1 303 ? 15.718 -15.208 18.678 1.00 47.94 303 GLU A C 1
ATOM 2342 O O . GLU A 1 303 ? 16.128 -15.364 19.827 1.00 47.94 303 GLU A O 1
ATOM 2347 N N . TRP A 1 304 ? 14.632 -15.835 18.215 1.00 43.62 304 TRP A N 1
ATOM 2348 C CA . TRP A 1 304 ? 13.836 -16.763 19.025 1.00 43.62 304 TRP A CA 1
ATOM 2349 C C . TRP A 1 304 ? 14.635 -18.000 19.453 1.00 43.62 304 TRP A C 1
ATOM 2351 O O . TRP A 1 304 ? 14.648 -18.343 20.635 1.00 43.62 304 TRP A O 1
ATOM 2361 N N . ALA A 1 305 ? 15.370 -18.628 18.528 1.00 47.50 305 ALA A N 1
ATOM 2362 C CA . ALA A 1 305 ? 16.257 -19.747 18.853 1.00 47.50 305 ALA A CA 1
ATOM 2363 C C . ALA A 1 305 ? 17.392 -19.331 19.805 1.00 47.50 305 ALA A C 1
ATOM 2365 O O . ALA A 1 305 ? 17.811 -20.121 20.646 1.00 47.50 305 ALA A O 1
ATOM 2366 N N . ARG A 1 306 ? 17.868 -18.081 19.719 1.00 48.41 306 ARG A N 1
ATOM 2367 C CA . ARG A 1 306 ? 18.918 -17.555 20.603 1.00 48.41 306 ARG A CA 1
ATOM 2368 C C . ARG A 1 306 ? 18.406 -17.177 21.996 1.00 48.41 306 ARG A C 1
ATOM 2370 O O . ARG A 1 306 ? 19.157 -17.301 22.955 1.00 48.41 306 ARG A O 1
ATOM 2377 N N . MET A 1 307 ? 17.168 -16.693 22.117 1.00 38.34 307 MET A N 1
ATOM 2378 C CA . MET A 1 307 ? 16.572 -16.290 23.400 1.00 38.34 307 MET A CA 1
ATOM 2379 C C . MET A 1 307 ? 15.901 -17.441 24.154 1.00 38.34 307 MET A C 1
ATOM 2381 O O . MET A 1 307 ? 15.880 -17.418 25.381 1.00 38.34 307 MET A O 1
ATOM 2385 N N . PHE A 1 308 ? 15.361 -18.433 23.443 1.00 41.38 308 PHE A N 1
ATOM 2386 C CA . PHE A 1 308 ? 14.546 -19.501 24.031 1.00 41.38 308 PHE A CA 1
ATOM 2387 C C . PHE A 1 308 ? 15.039 -20.915 23.704 1.00 41.38 308 PHE A C 1
ATOM 2389 O O . PHE A 1 308 ? 14.407 -21.880 24.126 1.00 41.38 308 PHE A O 1
ATOM 2396 N N . GLY A 1 309 ? 16.169 -21.060 23.001 1.00 34.72 309 GLY A N 1
ATOM 2397 C CA . GLY A 1 309 ? 16.762 -22.364 22.674 1.00 34.72 309 GLY A CA 1
ATOM 2398 C C . GLY A 1 309 ? 17.150 -23.210 23.891 1.00 34.72 309 GLY A C 1
ATOM 2399 O O . GLY A 1 309 ? 17.240 -24.424 23.764 1.00 34.72 309 GLY A O 1
ATOM 2400 N N . ASP A 1 310 ? 17.304 -22.594 25.065 1.00 40.12 310 ASP A N 1
ATOM 2401 C CA . ASP A 1 310 ? 17.578 -23.299 26.325 1.00 40.12 310 ASP A CA 1
ATOM 2402 C C . ASP A 1 310 ? 16.299 -23.675 27.110 1.00 40.12 310 ASP A C 1
ATOM 2404 O O . ASP A 1 310 ? 16.390 -24.279 28.178 1.00 40.12 310 ASP A O 1
ATOM 2408 N N . PHE A 1 311 ? 15.105 -23.304 26.621 1.00 39.56 311 PHE A N 1
ATOM 2409 C CA . PHE A 1 311 ? 13.817 -23.495 27.313 1.00 39.56 311 PHE A CA 1
ATOM 2410 C C . PHE A 1 311 ? 12.822 -24.430 26.596 1.00 39.56 311 PHE A C 1
ATOM 2412 O O . PHE A 1 311 ? 11.696 -24.590 27.075 1.00 39.56 311 PHE A O 1
ATOM 2419 N N . LEU A 1 312 ? 13.232 -25.080 25.502 1.00 35.06 312 LEU A N 1
ATOM 2420 C CA . LEU A 1 312 ? 12.518 -26.183 24.837 1.00 35.06 312 LEU A CA 1
ATOM 2421 C C . LEU A 1 312 ? 13.389 -27.443 24.826 1.00 35.06 312 LEU A C 1
ATOM 2423 O O . LEU A 1 312 ? 12.804 -28.546 24.917 1.00 35.06 312 LEU A O 1
#

Organism: Allomyces macrogynus (strain ATCC 38327) (NCBI:txid578462)

Foldseek 3Di:
DDEDDDQALVCLLVVLLPDPLDDDQADEYEYECPPVVVPDDPVRLQVSLQSNLVSHRLSHAEYEYEYQAPDDDPHPCVPHNYEYAYAYEDDPVRLPDDADADRLRYAHYAYEADEQSLSNLQRDHLNHQYYADYNYADDLVSLQSNLVSDHLNHAEYHDAYQPDELVSCQVRPVVRPRPNHAYYEHAHRYDDQDDHHDDDLNHAEYEYELQNLCVHDCSLVRLLVRLLPDHLSHFKYWYFHAPPVDDAGKTKIKIFGADDDPPFDFLVRDDDDDPRDPSNSVSSNVRGGGMDMDTHPPPPVVVCCVVCVVPD

Radius of gyration: 22.1 Å; chains: 1; bounding box: 52×46×55 Å

pLDDT: mean 73.73, std 16.31, range [34.72, 97.19]

Secondary structure (DSSP, 8-state):
-EEEEES-STTHHHHHHHS-SSS-SEEEEEE--TTTTTT--HHHHHHHHHHHHHHS-TT--EEEEEESSS---SS-GGGS--EEEEEEE--TTGGGS--PPPPTTEEEEEEESSB--HHHHTT--TT--EEEEES-B--GGGHHHHHHT--TT--EEEEE-TT-BHHHHHHHHTTTS-TT--EEEEEES-B-SS------TT--EEEEE-HHHHHSTTHHHHHHHHHHHS-TT--EEEEEEESTTSSS--EEEEEEESSPPTTPPPTTT--SS----HHHHHHHHHH-SEEEEEEE----HHHHHHHHTT--

Sequence (312 aa):
MLVFEYCSIKGMDLVMAALPRLGFPYLHLVLDTFDMQDSFTIEEQDAMMAQLANSLPHSVQSLAVFSHTIWLPRVPLVTTSLTIDMEVILDSKTLRMTPNPLAPTLTHLVLKQGRAPTPLLKLLPASLVHLELSYVNLSRDDLPVLERSFLPNLASLVLSGDGLTAADLDEQLTDAWPPALTHLDLSLGFEFEGQLPMIPPTVRVLTMDLARALKSVGGDAKVAAWITNLPPSMRVLKLYLDSACRSIMIDVMLTVAQVRMPGWPRMHEWNDAVDLPAAVWTALAARFGSFDVSHDVDRNAAEWARMFGDFL